Protein AF-Q2GR55-F1 (afdb_monomer)

Mean predicted aligned error: 12.85 Å

Solvent-accessible surface area (backbone atoms only — not comparable to full-atom values): 18852 Å² total; per-residue (Å²): 141,83,86,78,85,82,86,81,77,80,75,78,71,82,75,85,75,76,74,76,78,73,77,81,79,72,78,80,85,75,93,66,82,79,76,84,86,71,81,80,80,72,74,82,76,74,76,75,84,72,80,81,77,79,73,77,67,82,76,67,72,80,72,76,85,71,74,79,45,82,91,56,46,64,64,56,48,43,68,71,45,48,67,63,28,60,37,43,31,32,63,36,83,90,74,52,93,57,91,80,68,71,39,47,28,39,31,52,59,49,54,53,49,50,52,52,52,52,46,50,52,52,51,51,52,51,51,60,48,36,73,75,67,70,63,77,82,68,72,64,88,58,53,68,55,46,53,48,53,49,51,51,50,53,52,48,54,55,48,43,74,76,34,100,60,55,80,48,50,48,36,37,42,34,45,55,42,28,56,52,48,57,69,69,55,41,73,73,51,54,59,74,56,62,87,60,82,57,48,75,38,88,66,71,39,86,56,80,68,68,91,60,77,56,77,63,62,59,47,52,53,54,51,49,53,51,48,49,54,48,49,52,54,49,50,63,59,46,47,61,59,59,49,59,74,72,51,94,46,70,66,57,56,54,52,51,49,54,51,50,51,50,53,49,43,53,50,41,56,75,72,43,93,49,66,69,60,35,53,53,54,42,51,55,52,48,52,54,51,52,51,54,54,50,55,52,55,53,56,54,62,73,74,112

pLDDT: mean 76.18, std 17.62, range [34.69, 94.88]

InterPro domains:
  IPR046529 Domain of unknown function DUF6594 [PF20237] (113-290)

Nearest PDB structures (foldseek):
  1lrz-assembly1_A  TM=5.391E-01  e=8.319E-01  Staphylococcus aureus

Organism: Chaetomium globosum (strain ATCC 6205 / CBS 148.51 / DSM 1962 / NBRC 6347 / NRRL 1970) (NCBI:txid306901)

Radius of gyration: 30.42 Å; Cα contacts (8 Å, |Δi|>4): 172; chains: 1; bounding box: 70×49×107 Å

Secondary structure (DSSP, 8-state):
-PPPP-------PPP-----------------PPPP---------------------------------SS-HHHHHHHHHHHHHEEEEEE-TTT-SSTT--EEEEEHHHHHHHHHHHHHHHHHHHHHHHHHH----S--TTHHHHHHHHHHHHHHHHHHHH-SS-TTEEETTBHHHHHHHHHHHHHHHHHHTTTSPPEEES--B-S---SS--HHHHHHHHHHHHHHHHHHHHHHHHHHHHHHHH---HHHHHHHHHHHHHHHHHHHHHH-S-HHHHHHHHHHHHHHHHHHHHHHHHHHHTT-

Structure (mmCIF, N/CA/C/O backbone):
data_AF-Q2GR55-F1
#
_entry.id   AF-Q2GR55-F1
#
loop_
_atom_site.group_PDB
_atom_site.id
_atom_site.type_symbol
_atom_site.label_atom_id
_atom_site.label_alt_id
_atom_site.label_comp_id
_atom_site.label_asym_id
_atom_site.label_entity_id
_atom_site.label_seq_id
_atom_site.pdbx_PDB_ins_code
_atom_site.Cartn_x
_atom_site.Cartn_y
_atom_site.Cartn_z
_atom_site.occupancy
_atom_site.B_iso_or_equiv
_atom_site.auth_seq_id
_atom_site.auth_comp_id
_atom_site.auth_asym_id
_atom_site.auth_atom_id
_atom_site.pdbx_PDB_model_num
ATOM 1 N N . MET A 1 1 ? 43.795 12.456 -51.106 1.00 47.09 1 MET A N 1
ATOM 2 C CA . MET A 1 1 ? 42.686 12.838 -50.208 1.00 47.09 1 MET A CA 1
ATOM 3 C C . MET A 1 1 ? 42.013 11.551 -49.771 1.00 47.09 1 MET A C 1
ATOM 5 O O . MET A 1 1 ? 41.362 10.921 -50.590 1.00 47.09 1 MET A O 1
ATOM 9 N N . ALA A 1 2 ? 42.321 11.088 -48.560 1.00 41.00 2 ALA A N 1
ATOM 10 C CA . ALA A 1 2 ? 41.854 9.815 -48.021 1.00 41.00 2 ALA A CA 1
ATOM 11 C C . ALA A 1 2 ? 40.719 10.086 -47.025 1.00 41.00 2 ALA A C 1
ATOM 13 O O . ALA A 1 2 ? 40.893 10.894 -46.115 1.00 41.00 2 ALA A O 1
ATOM 14 N N . ASN A 1 3 ? 39.571 9.441 -47.234 1.00 50.16 3 ASN A N 1
ATOM 15 C CA . ASN A 1 3 ? 38.417 9.500 -46.341 1.00 50.16 3 ASN A CA 1
ATOM 16 C C . ASN A 1 3 ? 38.663 8.593 -45.130 1.00 50.16 3 ASN A C 1
ATOM 18 O O . ASN A 1 3 ? 38.871 7.391 -45.292 1.00 50.16 3 ASN A O 1
ATOM 22 N N . GLN A 1 4 ? 38.628 9.177 -43.933 1.00 47.81 4 GLN A N 1
ATOM 23 C CA . GLN A 1 4 ? 38.545 8.445 -42.669 1.00 47.81 4 GLN A CA 1
ATOM 24 C C . GLN A 1 4 ? 37.088 8.034 -42.391 1.00 47.81 4 GLN A C 1
ATOM 26 O O . GLN A 1 4 ? 36.185 8.834 -42.648 1.00 47.81 4 GLN A O 1
ATOM 31 N N . PRO A 1 5 ? 36.844 6.824 -41.860 1.00 58.75 5 PRO A N 1
ATOM 32 C CA . PRO A 1 5 ? 35.538 6.436 -41.349 1.00 58.75 5 PRO A CA 1
ATOM 33 C C . PRO A 1 5 ? 35.286 7.098 -39.987 1.00 58.75 5 PRO A C 1
ATOM 35 O O . PRO A 1 5 ? 36.184 7.198 -39.153 1.00 58.75 5 PRO A O 1
ATOM 38 N N . VAL A 1 6 ? 34.060 7.581 -39.800 1.00 56.03 6 VAL A N 1
ATOM 39 C CA . VAL A 1 6 ? 33.561 8.145 -38.544 1.00 56.03 6 VAL A CA 1
ATOM 40 C C . VAL A 1 6 ? 32.996 6.990 -37.724 1.00 56.03 6 VAL A C 1
ATOM 42 O O . VAL A 1 6 ? 31.994 6.394 -38.114 1.00 56.03 6 VAL A O 1
ATOM 45 N N . ASP A 1 7 ? 33.659 6.667 -36.617 1.00 46.53 7 ASP A N 1
ATOM 46 C CA . ASP A 1 7 ? 33.165 5.719 -35.622 1.00 46.53 7 ASP A CA 1
ATOM 47 C C . ASP A 1 7 ? 32.032 6.378 -34.821 1.00 46.53 7 ASP A C 1
ATOM 49 O O . ASP A 1 7 ? 32.247 7.255 -33.983 1.00 46.53 7 ASP A O 1
ATOM 53 N N . GLU A 1 8 ? 30.799 5.979 -35.125 1.00 49.31 8 GLU A N 1
ATOM 54 C CA . GLU A 1 8 ? 29.584 6.389 -34.425 1.00 49.31 8 GLU A CA 1
ATOM 55 C C . GLU A 1 8 ? 29.369 5.458 -33.218 1.00 49.31 8 GLU A C 1
ATOM 57 O O . GLU A 1 8 ? 28.600 4.497 -33.258 1.00 49.31 8 GLU A O 1
ATOM 62 N N . GLU A 1 9 ? 30.102 5.715 -32.129 1.00 38.09 9 GLU A N 1
ATOM 63 C CA . GLU A 1 9 ? 29.810 5.120 -30.823 1.00 38.09 9 GLU A CA 1
ATOM 64 C C . GLU A 1 9 ? 28.470 5.671 -30.313 1.00 38.09 9 GLU A C 1
ATOM 66 O O . GLU A 1 9 ? 28.363 6.793 -29.811 1.00 38.09 9 GLU A O 1
ATOM 71 N N . ALA A 1 10 ? 27.422 4.856 -30.438 1.00 41.97 10 ALA A N 1
ATOM 72 C CA . ALA A 1 10 ? 26.145 5.068 -29.778 1.00 41.97 10 ALA A CA 1
ATOM 73 C C . ALA A 1 10 ? 26.341 4.988 -28.254 1.00 41.97 10 ALA A C 1
ATOM 75 O O . ALA A 1 10 ? 26.266 3.920 -27.644 1.00 41.97 10 ALA A O 1
ATOM 76 N N . GLY A 1 11 ? 26.605 6.144 -27.644 1.00 34.69 11 GLY A N 1
ATOM 77 C CA . GLY A 1 11 ? 26.650 6.330 -26.201 1.00 34.69 11 GLY A CA 1
ATOM 78 C C . GLY A 1 11 ? 25.321 5.934 -25.565 1.00 34.69 11 GLY A C 1
ATOM 79 O O . GLY A 1 11 ? 24.354 6.695 -25.567 1.00 34.69 11 GLY A O 1
ATOM 80 N N . ILE A 1 12 ? 25.284 4.733 -24.992 1.00 43.19 12 ILE A N 1
ATOM 81 C CA . ILE A 1 12 ? 24.264 4.320 -24.033 1.00 43.19 12 ILE A CA 1
ATOM 82 C C . ILE A 1 12 ? 24.404 5.266 -22.838 1.00 43.19 12 ILE A C 1
ATOM 84 O O . ILE A 1 12 ? 25.384 5.214 -22.094 1.00 43.19 12 ILE A O 1
ATOM 88 N N . GLY A 1 13 ? 23.447 6.185 -22.712 1.00 37.88 13 GLY A N 1
ATOM 89 C CA . GLY A 1 13 ? 23.412 7.176 -21.644 1.00 37.88 13 GLY A CA 1
ATOM 90 C C . GLY A 1 13 ? 23.481 6.527 -20.256 1.00 37.88 13 GLY A C 1
ATOM 91 O O . GLY A 1 13 ? 23.070 5.376 -20.082 1.00 37.88 13 GLY A O 1
ATOM 92 N N . PRO A 1 14 ? 24.004 7.250 -19.252 1.00 40.28 14 PRO A N 1
ATOM 93 C CA . PRO A 1 14 ? 24.203 6.712 -17.918 1.00 40.28 14 PRO A CA 1
ATOM 94 C C . PRO A 1 14 ? 22.860 6.252 -17.354 1.00 40.28 14 PRO A C 1
ATOM 96 O O . PRO A 1 14 ? 21.935 7.046 -17.176 1.00 40.28 14 PRO A O 1
ATOM 99 N N . ALA A 1 15 ? 22.765 4.953 -17.069 1.00 40.53 15 ALA A N 1
ATOM 100 C CA . ALA A 1 15 ? 21.708 4.407 -16.243 1.00 40.53 15 ALA A CA 1
ATOM 101 C C . ALA A 1 15 ? 21.607 5.274 -14.983 1.00 40.53 15 ALA A C 1
ATOM 103 O O . ALA A 1 15 ? 22.603 5.470 -14.284 1.00 40.53 15 ALA A O 1
ATOM 104 N N . LEU A 1 16 ? 20.415 5.817 -14.732 1.00 38.44 16 LEU A N 1
ATOM 105 C CA . LEU A 1 16 ? 20.053 6.555 -13.527 1.00 38.44 16 LEU A CA 1
ATOM 106 C C . LEU A 1 16 ? 20.196 5.629 -12.311 1.00 38.44 16 LEU A C 1
ATOM 108 O O . LEU A 1 16 ? 19.219 5.120 -11.767 1.00 38.44 16 LEU A O 1
ATOM 112 N N . SER A 1 17 ? 21.431 5.404 -11.871 1.00 38.44 17 SER A N 1
ATOM 113 C CA . SER A 1 17 ? 21.749 4.898 -10.549 1.00 38.44 17 SER A CA 1
ATOM 114 C C . SER A 1 17 ? 21.475 6.038 -9.578 1.00 38.44 17 SER A C 1
ATOM 116 O O . SER A 1 17 ? 22.354 6.767 -9.128 1.00 38.44 17 SER A O 1
ATOM 118 N N . TYR A 1 18 ? 20.196 6.230 -9.268 1.00 39.81 18 TYR A N 1
ATOM 119 C CA . TYR A 1 18 ? 19.784 7.066 -8.156 1.00 39.81 18 TYR A CA 1
ATOM 120 C C . TYR A 1 18 ? 20.207 6.337 -6.872 1.00 39.81 18 TYR A C 1
ATOM 122 O O . TYR A 1 18 ? 19.407 5.692 -6.196 1.00 39.81 18 TYR A O 1
ATOM 130 N N . GLN A 1 19 ? 21.505 6.381 -6.548 1.00 36.28 19 GLN A N 1
ATOM 131 C CA . GLN A 1 19 ? 21.980 6.084 -5.209 1.00 36.28 19 GLN A CA 1
ATOM 132 C C . GLN A 1 19 ? 21.403 7.168 -4.309 1.00 36.28 19 GLN A C 1
ATOM 134 O O . GLN A 1 19 ? 21.970 8.244 -4.131 1.00 36.28 19 GLN A O 1
ATOM 139 N N . ILE A 1 20 ? 20.240 6.875 -3.737 1.00 40.00 20 ILE A N 1
ATOM 140 C CA . ILE A 1 20 ? 19.758 7.564 -2.553 1.00 40.00 20 ILE A CA 1
ATOM 141 C C . ILE A 1 20 ? 20.824 7.305 -1.487 1.00 40.00 20 ILE A C 1
ATOM 143 O O . ILE A 1 20 ? 20.828 6.253 -0.845 1.00 40.00 20 ILE A O 1
ATOM 147 N N . GLN A 1 21 ? 21.759 8.246 -1.329 1.00 36.38 21 GLN A N 1
ATOM 148 C CA . GLN A 1 21 ? 22.644 8.318 -0.176 1.00 36.38 21 GLN A CA 1
ATOM 149 C C . GLN A 1 21 ? 21.748 8.470 1.052 1.00 36.38 21 GLN A C 1
ATOM 151 O O . GLN A 1 21 ? 21.400 9.570 1.478 1.00 36.38 21 GLN A O 1
ATOM 156 N N . ARG A 1 22 ? 21.326 7.337 1.621 1.00 40.09 22 ARG A N 1
ATOM 157 C CA . ARG A 1 22 ? 20.796 7.296 2.975 1.00 40.09 22 ARG A CA 1
ATOM 158 C C . ARG A 1 22 ? 21.966 7.683 3.860 1.00 40.09 22 ARG A C 1
ATOM 160 O O . ARG A 1 22 ? 22.845 6.871 4.135 1.00 40.09 22 ARG A O 1
ATOM 167 N N . THR A 1 23 ? 22.003 8.949 4.261 1.00 38.44 23 THR A N 1
ATOM 168 C CA . THR A 1 23 ? 22.886 9.413 5.321 1.00 38.44 23 THR A CA 1
ATOM 169 C C . THR A 1 23 ? 22.590 8.545 6.537 1.00 38.44 23 THR A C 1
ATOM 171 O O . THR A 1 23 ? 21.535 8.669 7.164 1.00 38.44 23 THR A O 1
ATOM 174 N N . ASN A 1 24 ? 23.489 7.604 6.821 1.00 38.69 24 ASN A N 1
ATOM 175 C CA . ASN A 1 24 ? 23.483 6.797 8.030 1.00 38.69 24 ASN A CA 1
ATOM 176 C C . ASN A 1 24 ? 23.822 7.720 9.205 1.00 38.69 24 ASN A C 1
ATOM 178 O O . ASN A 1 24 ? 24.939 7.732 9.719 1.00 38.69 24 ASN A O 1
ATOM 182 N N . SER A 1 25 ? 22.845 8.521 9.623 1.00 36.94 25 SER A N 1
ATOM 183 C CA . SER A 1 25 ? 22.872 9.263 10.876 1.00 36.94 25 SER A CA 1
ATOM 184 C C . SER A 1 25 ? 22.731 8.248 12.005 1.00 36.94 25 SER A C 1
ATOM 186 O O . SER A 1 25 ? 21.640 7.967 12.494 1.00 36.94 25 SER A O 1
ATOM 188 N N . ARG A 1 26 ? 23.855 7.620 12.347 1.00 36.34 26 ARG A N 1
ATOM 189 C CA . ARG A 1 26 ? 24.011 6.671 13.448 1.00 36.34 26 ARG A CA 1
ATOM 190 C C . ARG A 1 26 ? 23.766 7.431 14.764 1.00 36.34 26 ARG A C 1
ATOM 192 O O . ARG A 1 26 ? 24.559 8.320 15.076 1.00 36.34 26 ARG A O 1
ATOM 199 N N . PRO A 1 27 ? 22.712 7.138 15.546 1.00 45.66 27 PRO A N 1
ATOM 200 C CA . PRO A 1 27 ? 22.605 7.687 16.890 1.00 45.66 27 PRO A CA 1
ATOM 201 C C . PRO A 1 27 ? 23.742 7.124 17.751 1.00 45.66 27 PRO A C 1
ATOM 203 O O . PRO A 1 27 ? 24.081 5.939 17.687 1.00 45.66 27 PRO A O 1
ATOM 206 N N . SER A 1 28 ? 24.366 8.008 18.523 1.00 50.38 28 SER A N 1
ATOM 207 C CA . SER A 1 28 ? 25.491 7.716 19.398 1.00 50.38 28 SER A CA 1
ATOM 208 C C . SER A 1 28 ? 25.136 6.675 20.468 1.00 50.38 28 SER A C 1
ATOM 210 O O . SER A 1 28 ? 24.278 6.864 21.322 1.00 50.38 28 SER A O 1
ATOM 212 N N . ASN A 1 29 ? 25.837 5.547 20.386 1.00 47.78 29 ASN A N 1
ATOM 213 C CA . ASN A 1 29 ? 26.456 4.798 21.479 1.00 47.78 29 ASN A CA 1
ATOM 214 C C . ASN A 1 29 ? 25.799 4.905 22.879 1.00 47.78 29 ASN A C 1
ATOM 216 O O . ASN A 1 29 ? 26.342 5.534 23.788 1.00 47.78 29 ASN A O 1
ATOM 220 N N . ARG A 1 30 ? 24.675 4.209 23.095 1.00 47.94 30 ARG A N 1
ATOM 221 C CA . ARG A 1 30 ? 24.302 3.720 24.434 1.00 47.94 30 ARG A CA 1
ATOM 222 C C . ARG A 1 30 ? 24.890 2.320 24.601 1.00 47.94 30 ARG A C 1
ATOM 224 O O . ARG A 1 30 ? 24.451 1.387 23.936 1.00 47.94 30 ARG A O 1
ATOM 231 N N . LYS A 1 31 ? 25.881 2.186 25.489 1.00 55.19 31 LYS A N 1
ATOM 232 C CA . LYS A 1 31 ? 26.380 0.900 25.997 1.00 55.19 31 LYS A CA 1
ATOM 233 C C . LYS A 1 31 ? 25.249 0.200 26.761 1.00 55.19 31 LYS A C 1
ATOM 235 O O . LYS A 1 31 ? 25.088 0.414 27.956 1.00 55.19 31 LYS A O 1
ATOM 240 N N . GLY A 1 32 ? 24.438 -0.575 26.052 1.00 56.56 32 GLY A N 1
ATOM 241 C CA . GLY A 1 32 ? 23.535 -1.563 26.626 1.00 56.56 32 GLY A CA 1
ATOM 242 C C . GLY A 1 32 ? 24.108 -2.945 26.353 1.00 56.56 32 GLY A C 1
ATOM 243 O O . GLY A 1 32 ? 24.416 -3.269 25.207 1.00 56.56 32 GLY A O 1
ATOM 244 N N . THR A 1 33 ? 24.301 -3.730 27.404 1.00 62.56 33 THR A N 1
ATOM 245 C CA . THR A 1 33 ? 24.604 -5.160 27.332 1.00 62.56 33 THR A CA 1
ATOM 246 C C . THR A 1 33 ? 23.569 -5.855 26.435 1.00 62.56 33 THR A C 1
ATOM 248 O O . THR A 1 33 ? 22.377 -5.564 26.567 1.00 62.56 33 THR A O 1
ATOM 251 N N . PRO A 1 34 ? 23.984 -6.733 25.503 1.00 57.91 34 PRO A N 1
ATOM 252 C CA . PRO A 1 34 ? 23.041 -7.441 24.648 1.00 57.91 34 PRO A CA 1
ATOM 253 C C . PRO A 1 34 ? 22.146 -8.348 25.509 1.00 57.91 34 PRO A C 1
ATOM 255 O O . PRO A 1 34 ? 22.668 -9.042 26.385 1.00 57.91 34 PRO A O 1
ATOM 258 N N . PRO A 1 35 ? 20.818 -8.353 25.292 1.00 63.38 35 PRO A N 1
ATOM 259 C CA . PRO A 1 35 ? 19.950 -9.325 25.936 1.00 63.38 35 PRO A CA 1
ATOM 260 C C . PRO A 1 35 ? 20.301 -10.745 25.454 1.00 63.38 35 PRO A C 1
ATOM 262 O O . PRO A 1 35 ? 20.781 -10.907 24.323 1.00 63.38 35 PRO A O 1
ATOM 265 N N . PRO A 1 36 ? 20.090 -11.769 26.300 1.00 59.62 36 PRO A N 1
ATOM 266 C CA . PRO A 1 36 ? 20.306 -13.161 25.931 1.00 59.62 36 PRO A CA 1
ATOM 267 C C . PRO A 1 36 ? 19.492 -13.516 24.682 1.00 59.62 36 PRO A C 1
ATOM 269 O O . PRO A 1 36 ? 18.332 -13.130 24.535 1.00 59.62 36 PRO A O 1
ATOM 272 N N . ARG A 1 37 ? 20.147 -14.210 23.744 1.00 50.66 37 ARG A N 1
ATOM 273 C CA . ARG A 1 37 ? 19.520 -14.761 22.542 1.00 50.66 37 ARG A CA 1
ATOM 274 C C . ARG A 1 37 ? 18.687 -15.971 22.948 1.00 50.66 37 ARG A C 1
ATOM 276 O O . ARG A 1 37 ? 19.183 -17.091 22.896 1.00 50.66 37 ARG A O 1
ATOM 283 N N . ASP A 1 38 ? 17.441 -15.726 23.316 1.00 52.88 38 ASP A N 1
ATOM 284 C CA . ASP A 1 38 ? 16.429 -16.771 23.270 1.00 52.88 38 ASP A CA 1
ATOM 285 C C . ASP A 1 38 ? 16.108 -17.045 21.798 1.00 52.88 38 ASP A C 1
ATOM 287 O O . ASP A 1 38 ? 15.881 -16.129 21.000 1.00 52.88 38 ASP A O 1
ATOM 291 N N . GLU A 1 39 ? 16.189 -18.318 21.423 1.00 41.72 39 GLU A N 1
ATOM 292 C CA . GLU A 1 39 ? 15.905 -18.827 20.089 1.00 41.72 39 GLU A CA 1
ATOM 293 C C . GLU A 1 39 ? 14.513 -18.371 19.640 1.00 41.72 39 GLU A C 1
ATOM 295 O O . GLU A 1 39 ? 13.480 -18.857 20.103 1.00 41.72 39 GLU A O 1
ATOM 300 N N . LEU A 1 40 ? 14.491 -17.403 18.720 1.00 45.97 40 LEU A N 1
ATOM 301 C CA . LEU A 1 40 ? 13.280 -16.929 18.068 1.00 45.97 40 LEU A CA 1
ATOM 302 C C . LEU A 1 40 ? 12.790 -18.032 17.122 1.00 45.97 40 LEU A C 1
ATOM 304 O O . LEU A 1 40 ? 13.101 -18.056 15.931 1.00 45.97 40 LEU A O 1
ATOM 308 N N . ASN A 1 41 ? 12.028 -18.970 17.671 1.00 41.19 41 ASN A N 1
ATOM 309 C CA . ASN A 1 41 ? 11.242 -19.920 16.908 1.00 41.19 41 ASN A CA 1
ATOM 310 C C . ASN A 1 41 ? 10.074 -19.138 16.291 1.00 41.19 41 ASN A C 1
ATOM 312 O O . ASN A 1 41 ? 9.001 -19.046 16.878 1.00 41.19 41 ASN A O 1
ATOM 316 N N . ILE A 1 42 ? 10.325 -18.457 15.168 1.00 42.84 42 ILE A N 1
ATOM 317 C CA . ILE A 1 42 ? 9.307 -17.702 14.430 1.00 42.84 42 ILE A CA 1
ATOM 318 C C . ILE A 1 42 ? 8.396 -18.739 13.761 1.00 42.84 42 ILE A C 1
ATOM 320 O O . ILE A 1 42 ? 8.828 -19.374 12.793 1.00 42.84 42 ILE A O 1
ATOM 324 N N . PRO A 1 43 ? 7.146 -18.940 14.218 1.00 40.25 43 PRO A N 1
ATOM 325 C CA . PRO A 1 43 ? 6.221 -19.770 13.472 1.00 40.25 43 PRO A CA 1
ATOM 326 C C . PRO A 1 43 ? 5.984 -19.095 12.122 1.00 40.25 43 PRO A C 1
ATOM 328 O O . PRO A 1 43 ? 5.578 -17.934 12.054 1.00 40.25 43 PRO A O 1
ATOM 331 N N . ILE A 1 44 ? 6.248 -19.823 11.036 1.00 45.78 44 ILE A N 1
ATOM 332 C CA . ILE A 1 44 ? 5.865 -19.418 9.684 1.00 45.78 44 ILE A CA 1
ATOM 333 C C . ILE A 1 44 ? 4.338 -19.298 9.690 1.00 45.78 44 ILE A C 1
ATOM 335 O O . ILE A 1 44 ? 3.620 -20.295 9.584 1.00 45.78 44 ILE A O 1
ATOM 339 N N . GLN A 1 45 ? 3.841 -18.076 9.883 1.00 39.25 45 GLN A N 1
ATOM 340 C CA . GLN A 1 45 ? 2.421 -17.755 9.856 1.00 39.25 45 GLN A CA 1
ATOM 341 C C . GLN A 1 45 ? 1.913 -18.059 8.444 1.00 39.25 45 GLN A C 1
ATOM 343 O O . GLN A 1 45 ? 2.141 -17.312 7.490 1.00 39.25 45 GLN A O 1
ATOM 348 N N . ARG A 1 46 ? 1.255 -19.211 8.287 1.00 40.59 46 ARG A N 1
ATOM 349 C CA . ARG A 1 46 ? 0.538 -19.553 7.061 1.00 40.59 46 ARG A CA 1
ATOM 350 C C . ARG A 1 46 ? -0.556 -18.505 6.876 1.00 40.59 46 ARG A C 1
ATOM 352 O O . ARG A 1 46 ? -1.448 -18.401 7.716 1.00 40.59 46 ARG A O 1
ATOM 359 N N . ARG A 1 47 ? -0.465 -17.718 5.796 1.00 39.22 47 ARG A N 1
ATOM 360 C CA . ARG A 1 47 ? -1.508 -16.764 5.395 1.00 39.22 47 ARG A CA 1
ATOM 361 C C . ARG A 1 47 ? -2.871 -17.471 5.445 1.00 39.22 47 ARG A C 1
ATOM 363 O O . ARG A 1 47 ? -3.000 -18.527 4.819 1.00 39.22 47 ARG A O 1
ATOM 370 N N . PRO A 1 48 ? -3.879 -16.919 6.138 1.00 40.62 48 PRO A N 1
ATOM 371 C CA . PRO A 1 48 ? -5.234 -17.429 6.016 1.00 40.62 48 PRO A CA 1
ATOM 372 C C . PRO A 1 48 ? -5.666 -17.312 4.552 1.00 40.62 48 PRO A C 1
ATOM 374 O O . PRO A 1 48 ? -5.403 -16.302 3.891 1.00 40.62 48 PRO A O 1
ATOM 377 N N . ALA A 1 49 ? -6.287 -18.371 4.033 1.00 41.75 49 ALA A N 1
ATOM 378 C CA . ALA A 1 49 ? -6.873 -18.389 2.702 1.00 41.75 49 ALA A CA 1
ATOM 379 C C . ALA A 1 49 ? -7.882 -17.236 2.598 1.00 41.75 49 ALA A C 1
ATOM 381 O O . ALA A 1 49 ? -8.954 -17.266 3.200 1.00 41.75 49 ALA A O 1
ATOM 382 N N . ARG A 1 50 ? -7.498 -16.176 1.884 1.00 43.56 50 ARG A N 1
ATOM 383 C CA . ARG A 1 50 ? -8.335 -14.996 1.681 1.00 43.56 50 ARG A CA 1
ATOM 384 C C . ARG A 1 50 ? -9.555 -15.433 0.874 1.00 43.56 50 ARG A C 1
ATOM 386 O O . ARG A 1 50 ? -9.404 -15.883 -0.260 1.00 43.56 50 ARG A O 1
ATOM 393 N N . ALA A 1 51 ? -10.745 -15.305 1.461 1.00 40.22 51 ALA A N 1
ATOM 394 C CA . ALA A 1 51 ? -12.005 -15.474 0.752 1.00 40.22 51 ALA A CA 1
ATOM 395 C C . ALA A 1 51 ? -11.998 -14.543 -0.468 1.00 40.22 51 ALA A C 1
ATOM 397 O O . ALA A 1 51 ? -11.895 -13.320 -0.339 1.00 40.22 51 ALA A O 1
ATOM 398 N N . ALA A 1 52 ? -12.015 -15.147 -1.653 1.00 41.47 52 ALA A N 1
ATOM 399 C CA . ALA A 1 52 ? -11.952 -14.471 -2.933 1.00 41.47 52 ALA A CA 1
ATOM 400 C C . ALA A 1 52 ? -13.233 -13.653 -3.152 1.00 41.47 52 ALA A C 1
ATOM 402 O O . ALA A 1 52 ? -14.209 -14.123 -3.731 1.00 41.47 52 ALA A O 1
ATOM 403 N N . GLY A 1 53 ? -13.227 -12.405 -2.686 1.00 37.16 53 GLY A N 1
ATOM 404 C CA . GLY A 1 53 ? -14.123 -11.375 -3.188 1.00 37.16 53 GLY A CA 1
ATOM 405 C C . GLY A 1 53 ? -13.793 -11.153 -4.658 1.00 37.16 53 GLY A C 1
ATOM 406 O O . GLY A 1 53 ? -12.790 -10.523 -4.981 1.00 37.16 53 GLY A O 1
ATOM 407 N N . SER A 1 54 ? -14.610 -11.745 -5.527 1.00 38.66 54 SER A N 1
ATOM 408 C CA . SER A 1 54 ? -14.530 -11.728 -6.986 1.00 38.66 54 SER A CA 1
ATOM 409 C C . SER A 1 54 ? -14.619 -10.303 -7.554 1.00 38.66 54 SER A C 1
ATOM 411 O O . SER A 1 54 ? -15.611 -9.918 -8.174 1.00 38.66 54 SER A O 1
ATOM 413 N N . ALA A 1 55 ? -13.549 -9.520 -7.420 1.00 41.59 55 ALA A N 1
ATOM 414 C CA . ALA A 1 55 ? -13.189 -8.568 -8.454 1.00 41.59 55 ALA A CA 1
ATOM 415 C C . ALA A 1 55 ? -12.729 -9.418 -9.639 1.00 41.59 55 ALA A C 1
ATOM 417 O O . ALA A 1 55 ? -11.600 -9.905 -9.672 1.00 41.59 55 ALA A O 1
ATOM 418 N N . ARG A 1 56 ? -13.657 -9.666 -10.566 1.00 37.44 56 ARG A N 1
ATOM 419 C CA . ARG A 1 56 ? -13.430 -10.322 -11.853 1.00 37.44 56 ARG A CA 1
ATOM 420 C C . ARG A 1 56 ? -12.501 -9.411 -12.663 1.00 37.44 56 ARG A C 1
ATOM 422 O O . ARG A 1 56 ? -12.939 -8.673 -13.535 1.00 37.44 56 ARG A O 1
ATOM 429 N N . SER A 1 57 ? -11.222 -9.390 -12.289 1.00 48.31 57 SER A N 1
ATOM 430 C CA . SER A 1 57 ? -10.137 -9.009 -13.177 1.00 48.31 57 SER A CA 1
ATOM 431 C C . SER A 1 57 ? -10.376 -9.839 -14.418 1.00 48.31 57 SER A C 1
ATOM 433 O O . SER A 1 57 ? -10.400 -11.064 -14.304 1.00 48.31 57 SER A O 1
ATOM 435 N N . SER A 1 58 ? -10.654 -9.202 -15.556 1.00 45.19 58 SER A N 1
ATOM 436 C CA . SER A 1 58 ? -10.593 -9.883 -16.842 1.00 45.19 58 SER A CA 1
ATOM 437 C C . SER A 1 58 ? -9.248 -10.587 -16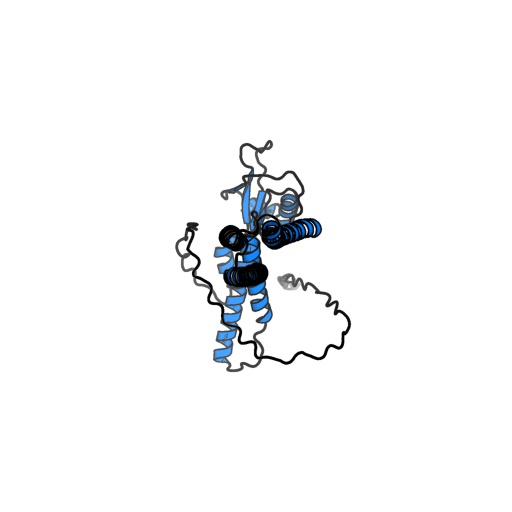.880 1.00 45.19 58 SER A C 1
ATOM 439 O O . SER A 1 58 ? -8.213 -9.941 -17.022 1.00 45.19 58 SER A O 1
ATOM 441 N N . ILE A 1 59 ? -9.267 -11.895 -16.643 1.00 45.56 59 ILE A N 1
ATOM 442 C CA . ILE A 1 59 ? -8.163 -12.779 -16.957 1.00 45.56 59 ILE A CA 1
ATOM 443 C C . ILE A 1 59 ? -8.162 -12.724 -18.476 1.00 45.56 59 ILE A C 1
ATOM 445 O O . ILE A 1 59 ? -8.992 -13.355 -19.123 1.00 45.56 59 ILE A O 1
ATOM 449 N N . GLN A 1 60 ? -7.364 -11.807 -19.019 1.00 54.56 60 GLN A N 1
ATOM 450 C CA . GLN A 1 60 ? -6.983 -11.872 -20.415 1.00 54.56 60 GLN A CA 1
ATOM 451 C C . GLN A 1 60 ? -6.401 -13.267 -20.613 1.00 54.56 60 GLN A C 1
ATOM 453 O O . GLN A 1 60 ? -5.632 -13.730 -19.762 1.00 54.56 60 GLN A O 1
ATOM 458 N N . ASP A 1 61 ? -6.837 -13.939 -21.679 1.00 54.81 61 ASP A N 1
ATOM 459 C CA . ASP A 1 61 ? -6.241 -15.195 -22.119 1.00 54.81 61 ASP A CA 1
ATOM 460 C C . ASP A 1 61 ? -4.716 -15.067 -22.046 1.00 54.81 61 ASP A C 1
ATOM 462 O O . ASP A 1 61 ? -4.204 -13.967 -22.310 1.00 54.81 61 ASP A O 1
ATOM 466 N N . PRO A 1 62 ? -4.000 -16.128 -21.617 1.00 58.25 62 PRO A N 1
ATOM 467 C CA . PRO A 1 62 ? -2.556 -16.068 -21.491 1.00 58.25 62 PRO A CA 1
ATOM 468 C C . PRO A 1 62 ? -2.010 -15.469 -22.789 1.00 58.25 62 PRO A C 1
ATOM 470 O O . PRO A 1 62 ? -2.408 -15.910 -23.873 1.00 58.25 62 PRO A O 1
ATOM 473 N N . PRO A 1 63 ? -1.230 -14.383 -22.684 1.00 59.34 63 PRO A N 1
ATOM 474 C CA . PRO A 1 63 ? -0.731 -13.683 -23.850 1.00 59.34 63 PRO A CA 1
ATOM 475 C C . PRO A 1 63 ? -0.063 -14.710 -24.757 1.00 59.34 63 PRO A C 1
ATOM 477 O O . PRO A 1 63 ? 0.617 -15.605 -24.258 1.00 59.34 63 PRO A O 1
ATOM 480 N N . ASN A 1 64 ? -0.335 -14.594 -26.061 1.00 69.56 64 ASN A N 1
ATOM 481 C CA . ASN A 1 64 ? 0.260 -15.413 -27.114 1.00 69.56 64 ASN A CA 1
ATOM 482 C C . ASN A 1 64 ? 1.729 -15.678 -26.753 1.00 69.56 64 ASN A C 1
ATOM 484 O O . ASN A 1 64 ? 2.393 -14.711 -26.376 1.00 69.56 64 ASN A O 1
ATOM 488 N N . ASP A 1 65 ? 2.179 -16.939 -26.795 1.00 66.06 65 ASP A N 1
ATOM 489 C CA . ASP A 1 65 ? 3.493 -17.403 -26.315 1.00 66.06 65 ASP A CA 1
ATOM 490 C C . ASP A 1 65 ? 4.654 -16.815 -27.146 1.00 66.06 65 ASP A C 1
ATOM 492 O O . ASP A 1 65 ? 5.448 -17.534 -27.751 1.00 66.06 65 ASP A O 1
ATOM 496 N N . ASP A 1 66 ? 4.757 -15.489 -27.210 1.00 75.81 66 ASP A N 1
ATOM 497 C CA . ASP A 1 66 ? 5.933 -14.776 -27.658 1.00 75.81 66 ASP A CA 1
ATOM 498 C C . ASP A 1 66 ? 7.063 -15.256 -26.751 1.00 75.81 66 ASP A C 1
ATOM 500 O O . ASP A 1 66 ? 7.117 -14.927 -25.560 1.00 75.81 66 ASP A O 1
ATOM 504 N N . GLU A 1 67 ? 7.909 -16.107 -27.329 1.00 84.38 67 GLU A N 1
ATOM 505 C CA . GLU A 1 67 ? 8.994 -16.807 -26.662 1.00 84.38 67 GLU A CA 1
ATOM 506 C C . GLU A 1 67 ? 9.779 -15.814 -25.799 1.00 84.38 67 GLU A C 1
ATOM 508 O O . GLU A 1 67 ? 10.323 -14.818 -26.289 1.00 84.38 67 GLU A O 1
ATOM 513 N N . LEU A 1 68 ? 9.765 -16.040 -24.481 1.00 89.69 68 LEU A N 1
ATOM 514 C CA . LEU A 1 68 ? 10.479 -15.200 -23.531 1.00 89.69 68 LEU A CA 1
ATOM 515 C C . LEU A 1 68 ? 11.976 -15.317 -23.820 1.00 89.69 68 LEU A C 1
ATOM 517 O O . LEU A 1 68 ? 12.637 -16.248 -23.361 1.00 89.69 68 LEU A O 1
ATOM 521 N N . ASP A 1 69 ? 12.511 -14.342 -24.550 1.00 91.94 69 ASP A N 1
ATOM 522 C CA . ASP A 1 69 ? 13.947 -14.188 -24.731 1.00 91.94 69 ASP A CA 1
ATOM 523 C C . ASP A 1 69 ? 14.567 -13.817 -23.377 1.00 91.94 69 ASP A C 1
ATOM 525 O O . ASP A 1 69 ? 14.514 -12.670 -22.916 1.00 91.94 69 ASP A O 1
ATOM 529 N N . VAL A 1 70 ? 15.132 -14.830 -22.716 1.00 90.56 70 VAL A N 1
ATOM 530 C CA . VAL A 1 70 ? 15.790 -14.693 -21.416 1.00 90.56 70 VAL A CA 1
ATOM 531 C C . VAL A 1 70 ? 16.954 -13.716 -21.504 1.00 90.56 70 VAL A C 1
ATOM 533 O O . VAL A 1 70 ? 17.246 -13.071 -20.499 1.00 90.56 70 VAL A O 1
ATOM 536 N N . ASP A 1 71 ? 17.605 -13.559 -22.657 1.00 91.62 71 ASP A N 1
ATOM 537 C CA . ASP A 1 71 ? 18.746 -12.662 -22.833 1.00 91.62 71 ASP A CA 1
ATOM 538 C C . ASP A 1 71 ? 18.307 -11.207 -23.021 1.00 91.62 71 ASP A C 1
ATOM 540 O O . ASP A 1 71 ? 18.988 -10.295 -22.538 1.00 91.62 71 ASP A O 1
ATOM 544 N N . ARG A 1 72 ? 17.130 -10.976 -23.617 1.00 93.62 72 ARG A N 1
ATOM 545 C CA . ARG A 1 72 ? 16.542 -9.639 -23.831 1.00 93.62 72 ARG A CA 1
ATOM 546 C C . ARG A 1 72 ? 15.108 -9.532 -23.292 1.00 93.62 72 ARG A C 1
ATOM 548 O O . ARG A 1 72 ? 14.177 -9.229 -24.046 1.00 93.62 72 ARG A O 1
ATOM 555 N N . PRO A 1 73 ? 14.913 -9.651 -21.965 1.00 93.69 73 PRO A N 1
ATOM 556 C CA . PRO A 1 73 ? 13.578 -9.688 -21.371 1.00 93.69 73 PRO A CA 1
ATOM 557 C C . PRO A 1 73 ? 12.831 -8.353 -21.481 1.00 93.69 73 PRO A C 1
ATOM 559 O O . PRO A 1 73 ? 11.617 -8.310 -21.324 1.00 93.69 73 PRO A O 1
ATOM 562 N N . GLU A 1 74 ? 13.528 -7.249 -21.760 1.00 94.62 74 GLU A N 1
ATOM 563 C CA . GLU A 1 74 ? 12.957 -5.898 -21.805 1.00 94.62 74 GLU A CA 1
ATOM 564 C C . GLU A 1 74 ? 11.832 -5.766 -22.832 1.00 94.62 74 GLU A C 1
ATOM 566 O O . GLU A 1 74 ? 10.793 -5.180 -22.529 1.00 94.62 74 GLU A O 1
ATOM 571 N N . LYS A 1 75 ? 11.996 -6.359 -24.021 1.00 93.38 75 LYS A N 1
ATOM 572 C CA . LYS A 1 75 ? 10.969 -6.325 -25.070 1.00 93.38 75 LYS A CA 1
ATOM 573 C C . LYS A 1 75 ? 9.704 -7.052 -24.619 1.00 93.38 75 LYS A C 1
ATOM 575 O O . LYS A 1 75 ? 8.599 -6.538 -24.800 1.00 93.38 75 LYS A O 1
ATOM 580 N N . TRP A 1 76 ? 9.869 -8.220 -24.003 1.00 93.50 76 TRP A N 1
ATOM 581 C CA . TRP A 1 76 ? 8.760 -9.009 -23.477 1.00 93.50 76 TRP A CA 1
ATOM 582 C C . TRP A 1 76 ? 8.054 -8.267 -22.335 1.00 93.50 76 TRP A C 1
ATOM 584 O O . TRP A 1 76 ? 6.840 -8.067 -22.390 1.00 93.50 76 TRP A O 1
ATOM 594 N N . ILE A 1 77 ? 8.812 -7.756 -21.357 1.00 93.94 77 ILE A N 1
ATOM 595 C CA . ILE A 1 77 ? 8.284 -6.992 -20.217 1.00 93.94 77 ILE A CA 1
ATOM 596 C C . ILE A 1 77 ? 7.528 -5.751 -20.715 1.00 93.94 77 ILE A C 1
ATOM 598 O O . ILE A 1 77 ? 6.416 -5.480 -20.265 1.00 93.94 77 ILE A O 1
ATOM 602 N N . TRP A 1 78 ? 8.088 -5.004 -21.666 1.00 93.50 78 TRP A N 1
ATOM 603 C CA . TRP A 1 78 ? 7.437 -3.818 -22.218 1.00 93.50 78 TRP A CA 1
ATOM 604 C C . TRP A 1 78 ? 6.137 -4.152 -22.954 1.00 93.50 78 TRP A C 1
ATOM 606 O O . TRP A 1 78 ? 5.147 -3.437 -22.814 1.00 93.50 78 TRP A O 1
ATOM 616 N N . THR A 1 79 ? 6.113 -5.254 -23.700 1.00 91.56 79 THR A N 1
ATOM 617 C CA . THR A 1 79 ? 4.920 -5.690 -24.441 1.00 91.56 79 THR A CA 1
ATOM 618 C C . THR A 1 79 ? 3.764 -6.018 -23.492 1.00 91.56 79 THR A C 1
ATOM 620 O O . THR A 1 79 ? 2.631 -5.612 -23.749 1.00 91.56 79 THR A O 1
ATOM 623 N N . HIS A 1 80 ? 4.064 -6.664 -22.363 1.00 90.00 80 HIS A N 1
ATOM 624 C CA . HIS A 1 80 ? 3.070 -7.122 -21.391 1.00 90.00 80 HIS A CA 1
ATOM 625 C C . HIS A 1 80 ? 2.636 -6.040 -20.397 1.00 90.00 80 HIS A C 1
ATOM 627 O O . HIS A 1 80 ? 1.451 -5.881 -20.117 1.00 90.00 80 HIS A O 1
ATOM 633 N N . TYR A 1 81 ? 3.584 -5.273 -19.863 1.00 92.25 81 TYR A N 1
ATOM 634 C CA . TYR A 1 81 ? 3.315 -4.308 -18.792 1.00 92.25 81 TYR A CA 1
ATOM 635 C C . TYR A 1 81 ? 3.269 -2.862 -19.289 1.00 92.25 81 TYR A C 1
ATOM 637 O O . TYR A 1 81 ? 2.580 -2.023 -18.704 1.00 92.25 81 TYR A O 1
ATOM 645 N N . GLY A 1 82 ? 3.947 -2.549 -20.397 1.00 91.50 82 GLY A N 1
ATOM 646 C CA . GLY A 1 82 ? 4.055 -1.184 -20.918 1.00 91.50 82 GLY A CA 1
ATOM 647 C C . GLY A 1 82 ? 2.707 -0.581 -21.319 1.00 91.50 82 GLY A C 1
ATOM 648 O O . GLY A 1 82 ? 2.516 0.631 -21.226 1.00 91.50 82 GLY A O 1
ATOM 649 N N . GLN A 1 83 ? 1.729 -1.413 -21.689 1.00 89.75 83 GLN A N 1
ATOM 650 C CA . GLN A 1 83 ? 0.370 -0.953 -21.997 1.00 89.75 83 GLN A CA 1
ATOM 651 C C . GLN A 1 83 ? -0.375 -0.411 -20.769 1.00 89.75 83 GLN A C 1
ATOM 653 O O . GLN A 1 83 ? -1.213 0.477 -20.913 1.00 89.75 83 GLN A O 1
ATOM 658 N N . HIS A 1 84 ? -0.051 -0.909 -19.574 1.00 91.00 84 HIS A N 1
ATOM 659 C CA . HIS A 1 84 ? -0.663 -0.500 -18.308 1.00 91.00 84 HIS A CA 1
ATOM 660 C C . HIS A 1 84 ? 0.109 0.617 -17.601 1.00 91.00 84 HIS A C 1
ATOM 662 O O . HIS A 1 84 ? -0.407 1.220 -16.658 1.00 91.00 84 HIS A O 1
ATOM 668 N N . LEU A 1 85 ? 1.327 0.909 -18.066 1.00 92.94 85 LEU A N 1
ATOM 669 C CA . LEU A 1 85 ? 2.196 1.929 -17.496 1.00 92.94 85 LEU A CA 1
ATOM 670 C C . LEU A 1 85 ? 1.590 3.326 -17.625 1.00 92.94 85 LEU A C 1
ATOM 672 O O . LEU A 1 85 ? 1.566 4.078 -16.654 1.00 92.94 85 LEU A O 1
ATOM 676 N N . VAL A 1 86 ? 1.102 3.656 -18.825 1.00 93.44 86 VAL A N 1
ATOM 677 C CA . VAL A 1 86 ? 0.531 4.962 -19.160 1.00 93.44 86 VAL A CA 1
ATOM 678 C C . VAL A 1 86 ? -0.848 4.753 -19.761 1.00 93.44 86 VAL A C 1
ATOM 680 O O . VAL A 1 86 ? -0.996 4.256 -20.878 1.00 93.44 86 VAL A O 1
ATOM 683 N N . THR A 1 87 ? -1.869 5.160 -19.018 1.00 92.25 87 THR A N 1
ATOM 684 C CA . THR A 1 87 ? -3.259 5.130 -19.467 1.00 92.25 87 THR A CA 1
ATOM 685 C C . THR A 1 87 ? -3.717 6.546 -19.768 1.00 92.25 87 THR A C 1
ATOM 687 O O . THR A 1 87 ? -3.437 7.484 -19.028 1.00 92.25 87 THR A O 1
ATOM 690 N N . LYS A 1 88 ? -4.435 6.725 -20.872 1.00 91.56 88 LYS A N 1
ATOM 691 C CA . LYS A 1 88 ? -5.038 8.014 -21.194 1.00 91.56 88 LYS A CA 1
ATOM 692 C C . LYS A 1 88 ? -6.263 8.231 -20.315 1.00 91.56 88 LYS A C 1
ATOM 694 O O . LYS A 1 88 ? -7.084 7.325 -20.185 1.00 91.56 88 LYS A O 1
ATOM 699 N N . VAL A 1 89 ? -6.413 9.423 -19.754 1.00 90.94 89 VAL A N 1
ATOM 700 C CA . VAL A 1 89 ? -7.567 9.777 -18.927 1.00 90.94 89 VAL A CA 1
ATOM 701 C C . VAL A 1 89 ? -8.277 11.006 -19.466 1.00 90.94 89 VAL A C 1
ATOM 703 O O . VAL A 1 89 ? -7.647 11.956 -19.937 1.00 90.94 89 VAL A O 1
ATOM 706 N N . LYS A 1 90 ? -9.608 10.979 -19.399 1.00 88.56 90 LYS A N 1
ATOM 707 C CA . LYS A 1 90 ? -10.463 12.108 -19.768 1.00 88.56 90 LYS A CA 1
ATOM 708 C C . LYS A 1 90 ? -11.254 12.605 -18.559 1.00 88.56 90 LYS A C 1
ATOM 710 O O . LYS A 1 90 ? -11.580 11.814 -17.664 1.00 88.56 90 LYS A O 1
ATOM 715 N N . PRO A 1 91 ? -11.536 13.917 -18.497 1.00 83.19 91 PRO A N 1
ATOM 716 C CA . PRO A 1 91 ? -12.453 14.455 -17.512 1.00 83.19 91 PRO A CA 1
ATOM 717 C C . PRO A 1 91 ? -13.844 13.884 -17.728 1.00 83.19 91 PRO A C 1
ATOM 719 O O . PRO A 1 91 ? -14.284 13.697 -18.863 1.00 83.19 91 PRO A O 1
ATOM 722 N N . TRP A 1 92 ? -14.545 13.645 -16.621 1.00 77.38 92 TRP A N 1
ATOM 723 C CA . TRP A 1 92 ? -15.947 13.265 -16.671 1.00 77.38 92 TRP A CA 1
ATOM 724 C C . TRP A 1 92 ? -16.738 14.309 -17.483 1.00 77.38 92 TRP A C 1
ATOM 726 O O . TRP A 1 92 ? -16.618 15.507 -17.193 1.00 77.38 92 TRP A O 1
ATOM 736 N N . PRO A 1 93 ? -17.555 13.896 -18.472 1.00 76.12 93 PRO A N 1
ATOM 737 C CA . PRO A 1 93 ? -18.104 14.790 -19.498 1.00 76.12 93 PRO A CA 1
ATOM 738 C C . PRO A 1 93 ? -18.942 15.948 -18.943 1.00 76.12 93 PRO A C 1
ATOM 740 O O . PRO A 1 93 ? -19.053 16.987 -19.582 1.00 76.12 93 PRO A O 1
ATOM 743 N N . PHE A 1 94 ? -19.497 15.798 -17.739 1.00 74.25 94 PHE A N 1
ATOM 744 C CA . PHE A 1 94 ? -20.346 16.806 -17.102 1.00 74.25 94 PHE A CA 1
ATOM 745 C C . PHE A 1 94 ? -19.577 17.928 -16.373 1.00 74.25 94 PHE A C 1
ATOM 747 O O . PHE A 1 94 ? -20.164 18.962 -16.076 1.00 74.25 94 PHE A O 1
ATOM 754 N N . MET A 1 95 ? -18.286 17.752 -16.055 1.00 63.88 95 MET A N 1
ATOM 755 C CA . MET A 1 95 ? -17.528 18.721 -15.237 1.00 63.88 95 MET A CA 1
ATOM 756 C C . MET A 1 95 ? -16.513 19.565 -16.018 1.00 63.88 95 MET A C 1
ATOM 758 O O . MET A 1 95 ? -15.971 20.517 -15.457 1.00 63.88 95 MET A O 1
ATOM 762 N N . SER A 1 96 ? -16.225 19.244 -17.282 1.00 60.41 96 SER A N 1
ATOM 763 C CA . SER A 1 96 ? -15.230 20.004 -18.045 1.00 60.41 96 SER A CA 1
ATOM 764 C C . SER A 1 96 ? -15.871 21.173 -18.785 1.00 60.41 96 SER A C 1
ATOM 766 O O . SER A 1 96 ? -16.592 20.976 -19.759 1.00 60.41 96 SER A O 1
ATOM 768 N N . SER A 1 97 ? -15.556 22.403 -18.373 1.00 55.47 97 SER A N 1
ATOM 769 C CA . SER A 1 97 ? -15.900 23.619 -19.124 1.00 55.47 97 SER A CA 1
ATOM 770 C C . SER A 1 97 ? -15.041 23.811 -20.381 1.00 55.47 97 SER A C 1
ATOM 772 O O . SER A 1 97 ? -15.338 24.674 -21.205 1.00 55.47 97 SER A O 1
ATOM 774 N N . LYS A 1 98 ? -13.990 22.997 -20.556 1.00 70.44 98 LYS A N 1
ATOM 775 C CA . LYS A 1 98 ? -13.122 22.993 -21.736 1.00 70.44 98 LYS A CA 1
ATOM 776 C C . LYS A 1 98 ? -13.133 21.609 -22.376 1.00 70.44 98 LYS A C 1
ATOM 778 O O . LYS A 1 98 ? -12.566 20.649 -21.848 1.00 70.44 98 LYS A O 1
ATOM 783 N N . GLN A 1 99 ? -13.815 21.486 -23.510 1.00 63.47 99 GLN A N 1
ATOM 784 C CA . GLN A 1 99 ? -13.721 20.298 -24.354 1.00 63.47 99 GLN A CA 1
ATOM 785 C C . GLN A 1 99 ? -12.269 20.140 -24.825 1.00 63.47 99 GLN A C 1
ATOM 787 O O . GLN A 1 99 ? -11.726 21.039 -25.459 1.00 63.47 99 GLN A O 1
ATOM 792 N N . GLY A 1 100 ? -11.647 18.999 -24.513 1.00 71.12 100 GLY A N 1
ATOM 793 C CA . GLY A 1 100 ? -10.366 18.600 -25.107 1.00 71.12 100 GLY A CA 1
ATOM 794 C C . GLY A 1 100 ? -9.155 18.527 -24.176 1.00 71.12 100 GLY A C 1
ATOM 795 O O . GLY A 1 100 ? -8.080 18.191 -24.662 1.00 71.12 100 GLY A O 1
ATOM 796 N N . GLU A 1 101 ? -9.285 18.777 -22.867 1.00 80.50 101 GLU A N 1
ATOM 797 C CA . GLU A 1 101 ? -8.176 18.507 -21.938 1.00 80.50 101 GLU A CA 1
ATOM 798 C C . GLU A 1 101 ? -8.012 16.992 -21.741 1.00 80.50 101 GLU A C 1
ATOM 800 O O . GLU A 1 101 ? -8.681 16.359 -20.926 1.00 80.50 101 GLU A O 1
ATOM 805 N N . GLU A 1 102 ? -7.133 16.391 -22.537 1.00 85.06 102 GLU A N 1
ATOM 806 C CA . GLU A 1 102 ? -6.682 15.016 -22.353 1.00 85.06 102 GLU A CA 1
ATOM 807 C C . GLU A 1 102 ? -5.499 15.009 -21.386 1.00 85.06 102 GLU A C 1
ATOM 809 O O . GLU A 1 102 ? -4.579 15.814 -21.513 1.00 85.06 102 GLU A O 1
ATOM 814 N N . SER A 1 103 ? -5.509 14.092 -20.423 1.00 89.75 103 SER A N 1
ATOM 815 C CA . SER A 1 103 ? -4.372 13.904 -19.529 1.00 89.75 103 SER A CA 1
ATOM 816 C C . SER A 1 103 ? -3.986 12.433 -19.445 1.00 89.75 103 SER A C 1
ATOM 818 O O . SER A 1 103 ? -4.554 11.575 -20.129 1.00 89.75 103 SER A O 1
ATOM 820 N N . PHE A 1 104 ? -2.987 12.137 -18.626 1.00 92.88 104 PHE A N 1
ATOM 821 C CA . PHE A 1 104 ? -2.405 10.809 -18.506 1.00 92.88 104 PHE A CA 1
ATOM 822 C C . PHE A 1 104 ? -2.503 10.302 -17.066 1.00 92.88 104 PHE A C 1
ATOM 824 O O . PHE A 1 104 ? -2.602 11.071 -16.114 1.00 92.88 104 PHE A O 1
ATOM 831 N N . GLU A 1 105 ? -2.527 8.990 -16.910 1.00 93.50 105 GLU A N 1
ATOM 832 C CA . GLU A 1 105 ? -2.372 8.285 -15.646 1.00 93.50 105 GLU A CA 1
ATOM 833 C C . GLU A 1 105 ? -1.149 7.388 -15.787 1.00 93.50 105 GLU A C 1
ATOM 835 O O . GLU A 1 105 ? -1.095 6.557 -16.692 1.00 93.50 105 GLU A O 1
ATOM 840 N N . VAL A 1 106 ? -0.171 7.575 -14.907 1.00 94.88 106 VAL A N 1
ATOM 841 C CA . VAL A 1 106 ? 1.024 6.742 -14.820 1.00 94.88 106 VAL A CA 1
ATOM 842 C C . VAL A 1 106 ? 0.900 5.848 -13.596 1.00 94.88 106 VAL A C 1
ATOM 844 O O . VAL A 1 106 ? 0.724 6.332 -12.475 1.00 94.88 106 VAL A O 1
ATOM 847 N N . ASN A 1 107 ? 0.988 4.538 -13.810 1.00 94.38 107 ASN A N 1
ATOM 848 C CA . ASN A 1 107 ? 0.896 3.547 -12.748 1.00 94.38 107 ASN A CA 1
ATOM 849 C C . ASN A 1 107 ? 2.298 3.095 -12.309 1.00 94.38 107 ASN A C 1
ATOM 851 O O . ASN A 1 107 ? 2.912 2.222 -12.923 1.00 94.38 107 ASN A O 1
ATOM 855 N N . LEU A 1 108 ? 2.797 3.672 -11.214 1.00 93.94 108 LEU A N 1
ATOM 856 C CA . LEU A 1 108 ? 4.102 3.333 -10.636 1.00 93.94 108 LEU A CA 1
ATOM 857 C C . LEU A 1 108 ? 4.127 1.907 -10.066 1.00 93.94 108 LEU A C 1
ATOM 859 O O . LEU A 1 108 ? 5.196 1.312 -9.960 1.00 93.94 108 LEU A O 1
ATOM 863 N N . ALA A 1 109 ? 2.967 1.322 -9.746 1.00 92.56 109 ALA A N 1
ATOM 864 C CA . ALA A 1 109 ? 2.908 -0.076 -9.333 1.00 92.56 109 ALA A CA 1
ATOM 865 C C . ALA A 1 109 ? 3.271 -1.033 -10.473 1.00 92.56 109 ALA A C 1
ATOM 867 O O . ALA A 1 109 ? 3.890 -2.065 -10.218 1.00 92.56 109 ALA A O 1
ATOM 868 N N . GLU A 1 110 ? 2.959 -0.685 -11.725 1.00 93.44 110 GLU A N 1
ATOM 869 C CA . GLU A 1 110 ? 3.403 -1.485 -12.871 1.00 93.44 110 GLU A CA 1
ATOM 870 C C . GLU A 1 110 ? 4.910 -1.353 -13.095 1.00 93.44 110 GLU A C 1
ATOM 872 O O . GLU A 1 110 ? 5.555 -2.358 -13.372 1.00 93.44 110 GLU A O 1
ATOM 877 N N . VAL A 1 111 ? 5.502 -0.171 -12.864 1.00 94.25 111 VAL A N 1
ATOM 878 C CA . VAL A 1 111 ? 6.970 -0.004 -12.883 1.00 94.25 111 VAL A CA 1
ATOM 879 C C . VAL A 1 111 ? 7.627 -0.963 -11.886 1.00 94.25 111 VAL A C 1
ATOM 881 O O . VAL A 1 111 ? 8.557 -1.686 -12.242 1.00 94.25 111 VAL A O 1
ATOM 884 N N . GLN A 1 112 ? 7.119 -1.022 -10.649 1.00 94.25 112 GLN A N 1
ATOM 885 C CA . GLN A 1 112 ? 7.658 -1.926 -9.631 1.00 94.25 112 GLN A CA 1
ATOM 886 C C . GLN A 1 112 ? 7.483 -3.399 -10.025 1.00 94.25 112 GLN A C 1
ATOM 888 O O . GLN A 1 112 ? 8.382 -4.210 -9.806 1.00 94.25 112 GLN A O 1
ATOM 893 N N . ARG A 1 113 ? 6.350 -3.768 -10.636 1.00 92.44 113 ARG A N 1
ATOM 894 C CA . ARG A 1 113 ? 6.138 -5.133 -11.144 1.00 92.44 113 ARG A CA 1
ATOM 895 C C . ARG A 1 113 ? 7.111 -5.478 -12.266 1.00 92.44 113 ARG A C 1
ATOM 897 O O . ARG A 1 113 ? 7.700 -6.555 -12.222 1.00 92.44 113 ARG A O 1
ATOM 904 N N . MET A 1 114 ? 7.332 -4.568 -13.216 1.00 94.25 114 MET A N 1
ATOM 905 C CA . MET A 1 114 ? 8.333 -4.732 -14.276 1.00 94.25 114 MET A CA 1
ATOM 906 C C . MET A 1 114 ? 9.728 -4.949 -13.681 1.00 94.25 114 MET A C 1
ATOM 908 O O . MET A 1 114 ? 10.428 -5.884 -14.071 1.00 94.25 114 MET A O 1
ATOM 912 N N . TYR A 1 115 ? 10.101 -4.142 -12.685 1.00 93.75 115 TYR A N 1
ATOM 913 C CA . TYR A 1 115 ? 11.370 -4.272 -11.972 1.00 93.75 115 TYR A CA 1
ATOM 914 C C . TYR A 1 115 ? 11.509 -5.631 -11.266 1.00 93.75 115 TYR A C 1
ATOM 916 O O . TYR A 1 115 ? 12.530 -6.304 -11.401 1.00 93.75 115 TYR A O 1
ATOM 924 N N . LEU A 1 116 ? 10.464 -6.095 -10.573 1.00 93.44 116 LEU A N 1
ATOM 925 C CA . LEU A 1 116 ? 10.454 -7.412 -9.931 1.00 93.44 116 LEU A CA 1
ATOM 926 C C . LEU A 1 116 ? 10.581 -8.565 -10.930 1.00 93.44 116 LEU A C 1
ATOM 928 O O . LEU A 1 116 ? 11.279 -9.540 -10.649 1.00 93.44 116 LEU A O 1
ATOM 932 N N . VAL A 1 117 ? 9.927 -8.478 -12.088 1.00 94.19 117 VAL A N 1
ATOM 933 C CA . VAL A 1 117 ? 10.067 -9.482 -13.153 1.00 94.19 117 VAL A CA 1
ATOM 934 C C . VAL A 1 117 ? 11.505 -9.506 -13.668 1.00 94.19 117 VAL A C 1
ATOM 936 O O . VAL A 1 117 ? 12.101 -10.578 -13.767 1.00 94.19 117 VAL A O 1
ATOM 939 N N . GLN A 1 118 ? 12.102 -8.338 -13.908 1.00 93.69 118 GLN A 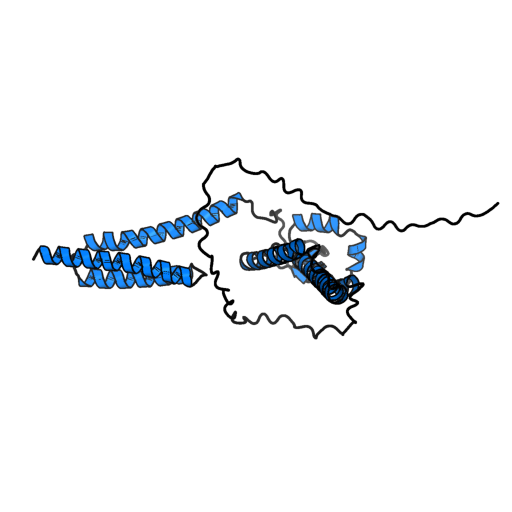N 1
ATOM 940 C CA . GLN A 1 118 ? 13.498 -8.237 -14.329 1.00 93.69 118 GLN A CA 1
ATOM 941 C C . GLN A 1 118 ? 14.454 -8.847 -13.292 1.00 93.69 118 GLN A C 1
ATOM 943 O O . GLN A 1 118 ? 15.368 -9.593 -13.654 1.00 93.69 118 GLN A O 1
ATOM 948 N N . LEU A 1 119 ? 14.224 -8.585 -12.002 1.00 92.12 119 LEU A N 1
ATOM 949 C CA . LEU A 1 119 ? 14.988 -9.187 -10.909 1.00 92.12 119 LEU A CA 1
ATOM 950 C C . LEU A 1 119 ? 14.850 -10.712 -10.887 1.00 92.12 119 LEU A C 1
ATOM 952 O O . LEU A 1 119 ? 15.856 -11.407 -10.775 1.00 92.12 119 LEU A O 1
ATOM 956 N N . ARG A 1 120 ? 13.632 -11.247 -11.040 1.00 92.62 120 ARG A N 1
ATOM 957 C CA . ARG A 1 120 ? 13.390 -12.700 -11.080 1.00 92.62 120 ARG A CA 1
ATOM 958 C C . ARG A 1 120 ? 14.141 -13.372 -12.225 1.00 92.62 120 ARG A C 1
ATOM 960 O O . ARG A 1 120 ? 14.783 -14.392 -11.999 1.00 92.62 120 ARG A O 1
ATOM 967 N N . ILE A 1 121 ? 14.110 -12.784 -13.421 1.00 93.19 121 ILE A N 1
ATOM 968 C CA . ILE A 1 121 ? 14.827 -13.308 -14.592 1.00 93.19 121 ILE A CA 1
ATOM 969 C C . ILE A 1 121 ? 16.341 -13.273 -14.353 1.00 93.19 121 ILE A C 1
ATOM 971 O O . ILE A 1 121 ? 17.035 -14.255 -14.611 1.00 93.19 121 ILE A O 1
ATOM 975 N N . ARG A 1 122 ? 16.861 -12.172 -13.796 1.00 91.81 122 ARG A N 1
ATOM 976 C CA . ARG A 1 122 ? 18.285 -12.047 -13.458 1.00 91.81 122 ARG A CA 1
ATOM 977 C C . ARG A 1 122 ? 18.721 -13.099 -12.433 1.00 91.81 122 ARG A C 1
ATOM 979 O O . ARG A 1 122 ? 19.757 -13.731 -12.619 1.00 91.81 122 ARG A O 1
ATOM 986 N N . LEU A 1 123 ? 17.923 -13.321 -11.388 1.00 91.12 123 LEU A N 1
ATOM 987 C CA . LEU A 1 123 ? 18.180 -14.356 -10.383 1.00 91.12 123 LEU A CA 1
ATOM 988 C C . LEU A 1 123 ? 18.147 -15.759 -10.994 1.00 91.12 123 LEU A C 1
ATOM 990 O O . LEU A 1 123 ? 19.066 -16.536 -10.756 1.00 91.12 123 LEU A O 1
ATOM 994 N N . ALA A 1 124 ? 17.140 -16.066 -11.814 1.00 91.75 124 ALA A N 1
ATOM 995 C CA . ALA A 1 124 ? 17.040 -17.350 -12.505 1.00 91.75 124 ALA A CA 1
ATOM 996 C C . ALA A 1 124 ? 18.274 -17.614 -13.383 1.00 91.75 124 ALA A C 1
ATOM 998 O O . ALA A 1 124 ? 18.837 -18.707 -13.347 1.00 91.75 124 ALA A O 1
ATOM 999 N N . ARG A 1 125 ? 18.759 -16.590 -14.099 1.00 91.19 125 ARG A N 1
ATOM 1000 C CA . ARG A 1 125 ? 19.987 -16.680 -14.900 1.00 91.19 125 ARG A CA 1
ATOM 1001 C C . ARG A 1 125 ? 21.213 -16.983 -14.039 1.00 91.19 125 ARG A C 1
ATOM 1003 O O . ARG A 1 125 ? 22.004 -17.848 -14.402 1.00 91.19 125 ARG A O 1
ATOM 1010 N N . HIS A 1 126 ? 21.370 -16.304 -12.902 1.00 89.38 126 HIS A N 1
ATOM 1011 C CA . HIS A 1 126 ? 22.481 -16.567 -11.984 1.00 89.38 126 HIS A CA 1
ATOM 1012 C C . HIS A 1 126 ? 22.426 -17.974 -11.387 1.00 89.38 126 HIS A C 1
ATOM 1014 O O . HIS A 1 126 ? 23.464 -18.622 -11.297 1.00 89.38 126 HIS A O 1
ATOM 1020 N N . ILE A 1 127 ? 21.237 -18.469 -11.034 1.00 90.06 127 ILE A N 1
ATOM 1021 C CA . ILE A 1 127 ? 21.052 -19.839 -10.537 1.00 90.06 127 ILE A CA 1
ATOM 1022 C C . ILE A 1 127 ? 21.442 -20.857 -11.618 1.00 90.06 127 ILE A C 1
ATOM 1024 O O . ILE A 1 127 ? 22.207 -21.775 -11.337 1.00 90.06 127 ILE A O 1
ATOM 1028 N N . GLY A 1 128 ? 20.999 -20.661 -12.864 1.00 91.31 128 GLY A N 1
ATOM 1029 C CA . GLY A 1 128 ? 21.364 -21.547 -13.975 1.00 91.31 128 GLY A CA 1
ATOM 1030 C C . GLY A 1 128 ? 22.853 -21.493 -14.347 1.00 91.31 128 GLY A C 1
ATOM 1031 O O . GLY A 1 128 ? 23.424 -22.489 -14.783 1.00 91.31 128 GLY A O 1
ATOM 1032 N N . GLN A 1 129 ? 23.517 -20.347 -14.167 1.00 89.81 129 GLN A N 1
ATOM 1033 C CA . GLN A 1 129 ? 24.975 -20.244 -14.313 1.00 89.81 129 GLN A CA 1
ATOM 1034 C C . GLN A 1 129 ? 25.707 -20.954 -13.173 1.00 89.81 129 GLN A C 1
ATOM 1036 O O . GLN A 1 129 ? 26.687 -21.651 -13.426 1.00 89.81 129 GLN A O 1
ATOM 1041 N N . TRP A 1 130 ? 25.220 -20.800 -11.942 1.00 87.50 130 TRP A N 1
ATOM 1042 C CA . TRP A 1 130 ? 25.783 -21.445 -10.760 1.00 87.50 130 TRP A CA 1
ATOM 104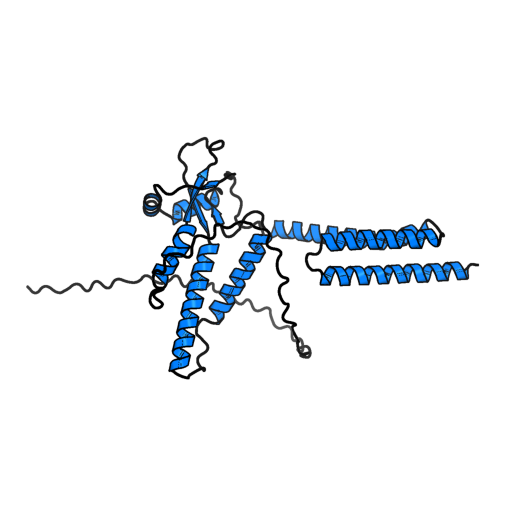3 C C . TRP A 1 130 ? 25.747 -22.971 -10.865 1.00 87.50 130 TRP A C 1
ATOM 1045 O O . TRP A 1 130 ? 26.748 -23.619 -10.570 1.00 87.50 130 TRP A O 1
ATOM 1055 N N . GLU A 1 131 ? 24.645 -23.542 -11.352 1.00 91.25 131 GLU A N 1
ATOM 1056 C CA . GLU A 1 131 ? 24.536 -24.986 -11.588 1.00 91.25 131 GLU A CA 1
ATOM 1057 C C . GLU A 1 131 ? 25.648 -25.506 -12.516 1.00 91.25 131 GLU A C 1
ATOM 1059 O O . GLU A 1 131 ? 26.183 -26.592 -12.304 1.00 91.25 131 GLU A O 1
ATOM 1064 N N . LYS A 1 132 ? 26.053 -24.705 -13.511 1.00 92.31 132 LYS A N 1
ATOM 1065 C CA . LYS A 1 132 ? 27.114 -25.070 -14.461 1.00 92.31 132 LYS A CA 1
ATOM 1066 C C . LYS A 1 132 ? 28.521 -24.905 -13.891 1.00 92.31 132 LYS A C 1
ATOM 1068 O O . LYS A 1 132 ? 29.413 -25.653 -14.281 1.00 92.31 132 LYS A O 1
ATOM 1073 N N . 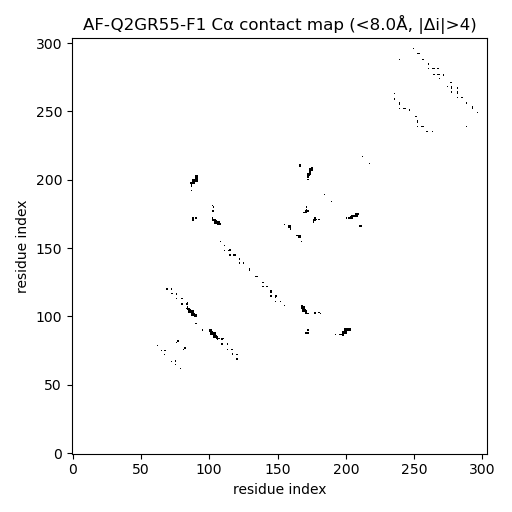THR A 1 133 ? 28.750 -23.909 -13.035 1.00 90.56 133 THR A N 1
ATOM 1074 C CA . THR A 1 133 ? 30.096 -23.571 -12.541 1.00 90.56 133 THR A CA 1
ATOM 1075 C C . THR A 1 133 ? 30.434 -24.198 -11.191 1.00 90.56 133 THR A C 1
ATOM 1077 O O . THR A 1 133 ? 31.611 -24.315 -10.868 1.00 90.56 133 THR A O 1
ATOM 1080 N N . GLY A 1 134 ? 29.442 -24.591 -10.385 1.00 85.62 134 GLY A N 1
ATOM 1081 C CA . GLY A 1 134 ? 29.641 -25.200 -9.064 1.00 85.62 134 GLY A CA 1
ATOM 1082 C C . GLY A 1 134 ? 30.168 -24.250 -7.976 1.00 85.62 134 GLY A C 1
ATOM 1083 O O . GLY A 1 134 ? 30.253 -24.632 -6.809 1.00 85.62 134 GLY A O 1
ATOM 1084 N N . GLU A 1 135 ? 30.485 -22.995 -8.302 1.00 82.38 135 GLU A N 1
ATOM 1085 C CA . GLU A 1 135 ? 31.010 -22.019 -7.343 1.00 82.38 135 GLU A CA 1
ATOM 1086 C C . GLU A 1 135 ? 29.882 -21.222 -6.670 1.00 82.38 135 GLU A C 1
ATOM 1088 O O . GLU A 1 135 ? 29.412 -20.205 -7.175 1.00 82.38 135 GLU A O 1
ATOM 1093 N N . LEU A 1 136 ? 29.458 -21.667 -5.483 1.00 71.38 136 LEU A N 1
ATOM 1094 C CA . LEU A 1 136 ? 28.409 -21.013 -4.680 1.00 71.38 136 LEU A CA 1
ATOM 1095 C C . LEU A 1 136 ? 28.869 -19.696 -4.011 1.00 71.38 136 LEU A C 1
ATOM 1097 O O . LEU A 1 136 ? 28.055 -18.920 -3.518 1.00 71.38 136 LEU A O 1
ATOM 1101 N N . HIS A 1 137 ? 30.179 -19.443 -3.932 1.00 56.34 137 HIS A N 1
ATOM 1102 C CA . HIS A 1 137 ? 30.738 -18.538 -2.919 1.00 56.34 137 HIS A CA 1
ATOM 1103 C C . HIS A 1 137 ? 30.732 -17.040 -3.248 1.00 56.34 137 HIS A C 1
ATOM 1105 O O . HIS A 1 137 ? 31.023 -16.228 -2.368 1.00 56.34 137 HIS A O 1
ATOM 1111 N N . ARG A 1 138 ? 30.349 -16.626 -4.458 1.00 64.75 138 ARG A N 1
ATOM 1112 C CA . ARG A 1 138 ? 30.070 -15.207 -4.715 1.00 64.75 138 ARG A CA 1
ATOM 1113 C C . ARG A 1 138 ? 28.585 -14.962 -4.511 1.00 64.75 138 ARG A C 1
ATOM 1115 O O . ARG A 1 138 ? 27.785 -15.254 -5.392 1.00 64.75 138 ARG A O 1
ATOM 1122 N N . LEU A 1 139 ? 28.260 -14.450 -3.317 1.00 66.56 139 LEU A N 1
ATOM 1123 C CA . LEU A 1 139 ? 26.962 -13.895 -2.921 1.00 66.56 139 LEU A CA 1
ATOM 1124 C C . LEU A 1 139 ? 26.235 -13.357 -4.158 1.00 66.56 139 LEU A C 1
ATOM 1126 O O . LEU A 1 139 ? 26.777 -12.453 -4.790 1.00 66.56 139 LEU A O 1
ATOM 1130 N N . ILE A 1 140 ? 25.077 -13.934 -4.512 1.00 71.75 140 ILE A N 1
ATOM 1131 C CA . ILE A 1 140 ? 24.332 -13.586 -5.733 1.00 71.75 140 ILE A CA 1
ATOM 1132 C C . ILE A 1 140 ? 24.251 -12.055 -5.814 1.00 71.75 140 ILE A C 1
ATOM 1134 O O . ILE A 1 140 ? 23.555 -11.454 -4.983 1.00 71.75 140 ILE A O 1
ATOM 1138 N N . PRO A 1 141 ? 24.988 -11.406 -6.735 1.00 72.62 141 PRO A N 1
ATOM 1139 C CA . PRO A 1 141 ? 24.985 -9.959 -6.804 1.00 72.62 141 PRO A CA 1
ATOM 1140 C C . PRO A 1 141 ? 23.552 -9.507 -7.100 1.00 72.62 141 PRO A C 1
ATOM 1142 O O . PRO A 1 141 ? 22.932 -9.963 -8.060 1.00 72.62 141 PRO A O 1
ATOM 1145 N N . GLY A 1 142 ? 22.999 -8.668 -6.221 1.00 78.19 142 GLY A N 1
ATOM 1146 C CA . GLY A 1 142 ? 21.607 -8.215 -6.297 1.00 78.19 142 GLY A CA 1
ATOM 1147 C C . GLY A 1 142 ? 20.588 -9.024 -5.480 1.00 78.19 142 GLY A C 1
ATOM 1148 O O . GLY A 1 142 ? 19.395 -8.748 -5.581 1.00 78.19 142 GLY A O 1
ATOM 1149 N N . SER A 1 143 ? 20.999 -9.979 -4.635 1.00 83.00 143 SER A N 1
ATOM 1150 C CA . SER A 1 143 ? 20.068 -10.630 -3.691 1.00 83.00 143 SER A CA 1
ATOM 1151 C C . SER A 1 143 ? 19.452 -9.636 -2.699 1.00 83.00 143 SER A C 1
ATOM 1153 O O . SER A 1 143 ? 18.259 -9.712 -2.411 1.00 83.00 143 SER A O 1
ATOM 1155 N N . THR A 1 144 ? 20.229 -8.652 -2.239 1.00 88.69 144 THR A N 1
ATOM 1156 C CA . THR A 1 144 ? 19.740 -7.540 -1.410 1.00 88.69 144 THR A CA 1
ATOM 1157 C C . THR A 1 144 ? 18.691 -6.711 -2.136 1.00 88.69 144 THR A C 1
ATOM 1159 O O . THR A 1 144 ? 17.678 -6.353 -1.542 1.00 88.69 144 THR A O 1
ATOM 1162 N N . ASP A 1 145 ? 18.896 -6.460 -3.429 1.00 88.94 145 ASP A N 1
ATOM 1163 C CA . ASP A 1 145 ? 17.991 -5.657 -4.253 1.00 88.94 145 ASP A CA 1
ATOM 1164 C C . ASP A 1 145 ? 16.682 -6.403 -4.512 1.00 88.94 145 ASP A C 1
ATOM 1166 O O . ASP A 1 145 ? 15.615 -5.793 -4.547 1.00 88.94 145 ASP A O 1
ATOM 1170 N N . ALA A 1 146 ? 16.748 -7.732 -4.637 1.00 88.62 146 ALA A N 1
ATOM 1171 C CA . ALA A 1 146 ? 15.572 -8.581 -4.753 1.00 88.62 146 ALA A CA 1
ATOM 1172 C C . ALA A 1 146 ? 14.752 -8.622 -3.459 1.00 88.62 146 ALA A C 1
ATOM 1174 O O . ALA A 1 146 ? 13.531 -8.477 -3.509 1.00 88.62 146 ALA A O 1
ATOM 1175 N N . VAL A 1 147 ? 15.410 -8.772 -2.304 1.00 91.06 147 VAL A N 1
ATOM 1176 C CA . VAL A 1 147 ? 14.737 -8.725 -0.997 1.00 91.06 147 VAL A CA 1
ATOM 1177 C C . VAL A 1 147 ? 14.106 -7.352 -0.774 1.00 91.06 147 VAL A C 1
ATOM 1179 O O . VAL A 1 147 ? 12.935 -7.278 -0.410 1.00 91.06 147 VAL A O 1
ATOM 1182 N N . GLN A 1 148 ? 14.841 -6.272 -1.052 1.00 93.81 148 GLN A N 1
ATOM 1183 C CA . GLN A 1 148 ? 14.324 -4.912 -0.917 1.00 93.81 148 GLN A CA 1
ATOM 1184 C C . GLN A 1 148 ? 13.158 -4.659 -1.875 1.00 93.81 148 GLN A C 1
ATOM 1186 O O . GLN A 1 148 ? 12.128 -4.156 -1.446 1.00 93.81 148 GLN A O 1
ATOM 1191 N N . GLY A 1 149 ? 13.273 -5.055 -3.145 1.00 90.81 149 GLY A N 1
ATOM 1192 C CA . GLY A 1 149 ? 12.203 -4.878 -4.124 1.00 90.81 149 GLY A CA 1
ATOM 1193 C C . GLY A 1 149 ? 10.926 -5.630 -3.745 1.00 90.81 149 GLY A C 1
ATOM 1194 O O . GLY A 1 149 ? 9.824 -5.125 -3.973 1.00 90.81 149 GLY A O 1
ATOM 1195 N N . LEU A 1 150 ? 11.065 -6.817 -3.143 1.00 92.00 150 LEU A N 1
ATOM 1196 C CA . LEU A 1 150 ? 9.938 -7.600 -2.642 1.00 92.00 150 LEU A CA 1
ATOM 1197 C C . LEU A 1 150 ? 9.308 -6.951 -1.403 1.00 92.00 150 LEU A C 1
ATOM 1199 O O . LEU A 1 150 ? 8.087 -6.852 -1.324 1.00 92.00 150 LEU A O 1
ATOM 1203 N N . GLN A 1 151 ? 10.131 -6.451 -0.479 1.00 93.94 151 GLN A N 1
ATOM 1204 C CA . GLN A 1 151 ? 9.660 -5.703 0.684 1.00 93.94 151 GLN A CA 1
ATOM 1205 C C . GLN A 1 151 ? 8.919 -4.424 0.272 1.00 93.94 151 GLN A C 1
ATOM 1207 O O . GLN A 1 151 ? 7.841 -4.147 0.793 1.00 93.94 151 GLN A O 1
ATOM 1212 N N . ASP A 1 152 ? 9.463 -3.674 -0.689 1.00 92.44 152 ASP A N 1
ATOM 1213 C CA . ASP A 1 152 ? 8.829 -2.472 -1.225 1.00 92.44 152 ASP A CA 1
ATOM 1214 C C . ASP A 1 152 ? 7.469 -2.819 -1.840 1.00 92.44 152 ASP A C 1
ATOM 1216 O O . ASP A 1 152 ? 6.487 -2.131 -1.581 1.00 92.44 152 ASP A O 1
ATOM 1220 N N . TYR A 1 153 ? 7.371 -3.923 -2.586 1.00 92.06 153 TYR A N 1
ATOM 1221 C CA . TYR A 1 153 ? 6.105 -4.395 -3.149 1.00 92.06 153 TYR A CA 1
ATOM 1222 C C . TYR A 1 153 ? 5.074 -4.779 -2.079 1.00 92.06 153 TYR A C 1
ATOM 1224 O O . TYR A 1 153 ? 3.909 -4.392 -2.187 1.00 92.06 153 TYR A O 1
ATOM 1232 N N . ASP A 1 154 ? 5.486 -5.483 -1.025 1.00 91.56 154 ASP A N 1
ATOM 1233 C CA . ASP A 1 154 ? 4.603 -5.800 0.101 1.00 91.56 154 ASP A CA 1
ATOM 1234 C C . ASP A 1 154 ? 4.116 -4.526 0.807 1.00 91.56 154 ASP A C 1
ATOM 1236 O O . ASP A 1 154 ? 2.950 -4.418 1.196 1.00 91.56 154 ASP A O 1
ATOM 1240 N N . ASP A 1 155 ? 4.990 -3.531 0.954 1.00 90.88 155 ASP A N 1
ATOM 1241 C CA . ASP A 1 155 ? 4.630 -2.237 1.525 1.00 90.88 155 ASP A CA 1
ATOM 1242 C C . ASP A 1 155 ? 3.694 -1.437 0.604 1.00 90.88 155 ASP A C 1
ATOM 1244 O O . ASP A 1 155 ? 2.805 -0.730 1.095 1.00 90.88 155 ASP A O 1
ATOM 1248 N N . MET A 1 156 ? 3.830 -1.577 -0.718 1.00 90.81 156 MET A N 1
ATOM 1249 C CA . MET A 1 156 ? 2.894 -1.011 -1.689 1.00 90.81 156 MET A CA 1
ATOM 1250 C C . MET A 1 156 ? 1.501 -1.634 -1.556 1.00 90.81 156 MET A C 1
ATOM 1252 O O . MET A 1 156 ? 0.512 -0.900 -1.494 1.00 90.81 156 MET A O 1
ATOM 1256 N N . ASP A 1 157 ? 1.410 -2.961 -1.443 1.00 88.94 157 ASP A N 1
ATOM 1257 C CA . ASP A 1 157 ? 0.128 -3.656 -1.289 1.00 88.94 157 ASP A CA 1
ATOM 1258 C C . ASP A 1 157 ? -0.579 -3.267 0.018 1.00 88.94 157 ASP A C 1
ATOM 1260 O O . ASP A 1 157 ? -1.762 -2.917 0.014 1.00 88.94 157 ASP A O 1
ATOM 1264 N N . LYS A 1 158 ? 0.160 -3.202 1.135 1.00 87.81 158 LYS A N 1
ATOM 1265 C CA . LYS A 1 158 ? -0.380 -2.726 2.421 1.00 87.81 158 LYS A CA 1
ATOM 1266 C C . LYS A 1 158 ? -0.949 -1.310 2.315 1.00 87.81 158 LYS A C 1
ATOM 1268 O O . LYS A 1 158 ? -2.031 -1.035 2.832 1.00 87.81 158 LYS A O 1
ATOM 1273 N N . ARG A 1 159 ? -0.244 -0.397 1.639 1.00 87.06 159 ARG A N 1
ATOM 1274 C CA . ARG A 1 159 ? -0.701 0.996 1.474 1.00 87.06 159 ARG A CA 1
ATOM 1275 C C . ARG A 1 159 ? -1.908 1.119 0.555 1.00 87.06 159 ARG A C 1
ATOM 1277 O O . ARG A 1 159 ? -2.772 1.953 0.823 1.00 87.06 159 ARG A O 1
ATOM 1284 N N . ASN A 1 160 ? -1.975 0.293 -0.486 1.00 85.06 160 ASN A N 1
ATOM 1285 C CA . ASN A 1 160 ? -3.123 0.235 -1.384 1.00 85.06 160 ASN A CA 1
ATOM 1286 C C . ASN A 1 160 ? -4.402 -0.190 -0.640 1.00 85.06 160 ASN A C 1
ATOM 1288 O O . ASN A 1 160 ? -5.477 0.323 -0.917 1.00 85.06 160 ASN A O 1
ATOM 1292 N N . GLN A 1 161 ? -4.287 -1.068 0.361 1.00 81.31 161 GLN A N 1
ATOM 1293 C CA . GLN A 1 161 ? -5.431 -1.485 1.182 1.00 81.31 161 GLN A CA 1
ATOM 1294 C C . GLN A 1 161 ? -5.900 -0.401 2.168 1.00 81.31 161 GLN A C 1
ATOM 1296 O O . GLN A 1 161 ? -7.082 -0.335 2.492 1.00 81.31 161 GLN A O 1
ATOM 1301 N N . GLN A 1 162 ? -4.995 0.459 2.641 1.00 81.88 162 GLN A N 1
ATOM 1302 C CA . GLN A 1 162 ? -5.314 1.492 3.635 1.00 81.88 162 GLN A CA 1
ATOM 1303 C C . GLN A 1 162 ? -5.910 2.769 3.032 1.00 81.88 162 GLN A C 1
ATOM 1305 O O . GLN A 1 162 ? -6.599 3.516 3.727 1.00 81.88 162 GLN A O 1
ATOM 1310 N N . SER A 1 163 ? -5.612 3.062 1.766 1.00 80.75 163 SER A N 1
ATOM 1311 C CA . SER A 1 163 ? -5.993 4.326 1.131 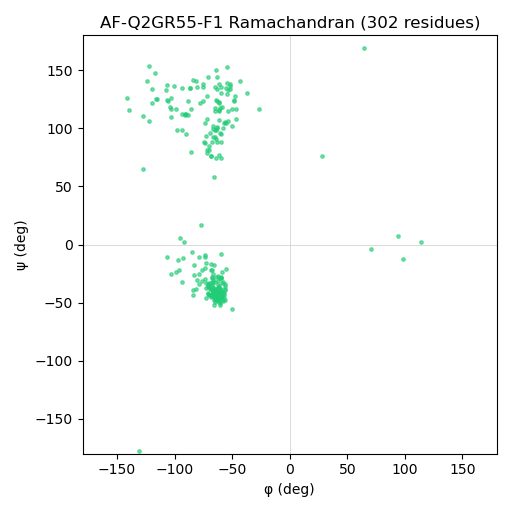1.00 80.75 163 SER A CA 1
ATOM 1312 C C . SER A 1 163 ? -7.117 4.106 0.126 1.00 80.75 163 SER A C 1
ATOM 1314 O O . SER A 1 163 ? -7.023 3.245 -0.737 1.00 80.75 163 SER A O 1
ATOM 1316 N N . SER A 1 164 ? -8.163 4.936 0.172 1.00 79.81 164 SER A N 1
ATOM 1317 C CA . SER A 1 164 ? -9.221 4.925 -0.856 1.00 79.81 164 SER A CA 1
ATOM 1318 C C . SER A 1 164 ? -8.722 5.367 -2.239 1.00 79.81 164 SER A C 1
ATOM 1320 O O . SER A 1 164 ? -9.375 5.112 -3.249 1.00 79.81 164 SER A O 1
ATOM 1322 N N . SER A 1 165 ? -7.565 6.033 -2.281 1.00 83.44 165 SER A N 1
ATOM 1323 C CA . SER A 1 165 ? -6.825 6.381 -3.489 1.00 83.44 165 SER A CA 1
ATOM 1324 C C . SER A 1 165 ? -5.481 5.666 -3.473 1.00 83.44 165 SER A C 1
ATOM 1326 O O . SER A 1 165 ? -4.701 5.856 -2.542 1.00 83.44 165 SER A O 1
ATOM 1328 N N . ASP A 1 166 ? -5.189 4.917 -4.532 1.00 85.31 166 ASP A N 1
ATOM 1329 C CA . ASP A 1 166 ? -3.896 4.265 -4.736 1.00 85.31 166 ASP A CA 1
ATOM 1330 C C . ASP A 1 166 ? -2.780 5.334 -4.828 1.00 85.31 166 ASP A C 1
ATOM 1332 O O . ASP A 1 166 ? -2.806 6.166 -5.744 1.00 85.31 166 ASP A O 1
ATOM 1336 N N . PRO A 1 167 ? -1.825 5.374 -3.876 1.00 87.50 167 PRO A N 1
ATOM 1337 C CA . PRO A 1 167 ? -0.771 6.388 -3.842 1.00 87.50 167 PRO A CA 1
ATOM 1338 C C . PRO A 1 167 ? 0.304 6.172 -4.915 1.00 87.50 167 PRO A C 1
ATOM 1340 O O . PRO A 1 167 ? 1.135 7.052 -5.125 1.00 87.50 167 PRO A O 1
ATOM 1343 N N . PHE A 1 168 ? 0.297 5.024 -5.596 1.00 91.06 168 PHE A N 1
ATOM 1344 C CA . PHE A 1 168 ? 1.246 4.684 -6.657 1.00 91.06 168 PHE A CA 1
ATOM 1345 C C . PHE A 1 168 ? 0.707 5.008 -8.048 1.00 91.06 168 PHE A C 1
ATOM 1347 O O . PHE A 1 168 ? 1.354 4.724 -9.053 1.00 91.06 168 PHE A O 1
ATOM 1354 N N . ARG A 1 169 ? -0.464 5.641 -8.123 1.00 90.75 169 ARG A N 1
ATOM 1355 C CA . ARG A 1 169 ? -1.015 6.179 -9.362 1.00 90.75 169 ARG A CA 1
ATOM 1356 C C . ARG A 1 169 ? -0.834 7.684 -9.390 1.00 90.75 169 ARG A C 1
ATOM 1358 O O . ARG A 1 169 ? -1.429 8.406 -8.591 1.00 90.75 169 ARG A O 1
ATOM 1365 N N . MET A 1 170 ? -0.049 8.151 -10.352 1.00 92.62 170 MET A N 1
ATOM 1366 C CA . MET A 1 170 ? 0.046 9.567 -10.683 1.00 92.62 170 MET A CA 1
ATOM 1367 C C . MET A 1 170 ? -0.995 9.856 -11.756 1.00 92.62 170 MET A C 1
ATOM 1369 O O . MET A 1 170 ? -0.896 9.339 -12.865 1.00 92.62 170 MET A O 1
ATOM 1373 N N . THR A 1 171 ? -2.027 10.628 -11.430 1.00 92.00 171 THR A N 1
ATOM 1374 C CA . THR A 1 171 ? -3.145 10.873 -12.352 1.00 92.00 171 THR A CA 1
ATOM 1375 C C . THR A 1 171 ? -3.275 12.349 -12.660 1.00 92.00 171 THR A C 1
ATOM 1377 O O . THR A 1 171 ? -3.342 13.180 -11.759 1.00 92.00 171 THR A O 1
ATOM 1380 N N . GLY A 1 172 ? -3.433 12.683 -13.938 1.00 89.62 172 GLY A N 1
ATOM 1381 C CA . GLY A 1 172 ? -3.742 14.035 -14.397 1.00 89.62 172 GLY A CA 1
ATOM 1382 C C . GLY A 1 172 ? -5.052 14.616 -13.855 1.00 89.62 172 GLY A C 1
ATOM 1383 O O . GLY A 1 172 ? -5.325 15.808 -14.030 1.00 89.62 172 GLY A O 1
ATOM 1384 N N . GLY A 1 173 ? -5.857 13.799 -13.164 1.00 87.44 173 GLY A N 1
ATOM 1385 C CA . GLY A 1 173 ? -6.981 14.264 -12.360 1.00 87.44 173 GLY A CA 1
ATOM 1386 C C . GLY A 1 173 ? -6.566 15.224 -11.240 1.00 87.44 173 GLY A C 1
ATOM 1387 O O . GLY A 1 173 ? -7.361 16.092 -10.898 1.00 87.44 173 GLY A O 1
ATOM 1388 N N . LYS A 1 174 ? -5.337 15.133 -10.709 1.00 89.31 174 LYS A N 1
ATOM 1389 C CA . LYS A 1 174 ? -4.793 16.094 -9.734 1.00 89.31 174 LYS A CA 1
ATOM 1390 C C . LYS A 1 174 ? -4.007 17.185 -10.458 1.00 89.31 174 LYS A C 1
ATOM 1392 O O . LYS A 1 174 ? -3.178 16.890 -11.316 1.00 89.31 174 LYS A O 1
ATOM 1397 N N . LYS A 1 175 ? -4.215 18.452 -10.084 1.00 89.56 175 LYS A N 1
ATOM 1398 C CA . LYS A 1 175 ? -3.544 19.594 -10.732 1.00 89.56 175 LYS A CA 1
ATOM 1399 C C . LYS A 1 175 ? -2.011 19.505 -10.702 1.00 89.56 175 LYS A C 1
ATOM 1401 O O . LYS A 1 175 ? -1.374 19.813 -11.703 1.00 89.56 175 LYS A O 1
ATOM 1406 N N . LEU A 1 176 ? -1.426 19.093 -9.574 1.00 90.56 176 LEU A N 1
ATOM 1407 C CA . LEU A 1 176 ? 0.030 18.957 -9.436 1.00 90.56 176 LEU A CA 1
ATOM 1408 C C . LEU A 1 176 ? 0.576 17.851 -10.349 1.00 90.56 176 LEU A C 1
ATOM 1410 O O . LEU A 1 176 ? 1.469 18.106 -11.151 1.00 90.56 176 LEU A O 1
ATOM 1414 N N . ASP A 1 177 ? -0.007 16.656 -10.264 1.00 92.25 177 ASP A N 1
ATOM 1415 C CA . ASP A 1 177 ? 0.360 15.509 -11.096 1.00 92.25 177 ASP A CA 1
ATOM 1416 C C . ASP A 1 177 ? 0.241 15.846 -12.583 1.00 92.25 177 ASP A C 1
ATOM 1418 O O . ASP A 1 177 ? 1.104 15.461 -13.358 1.00 92.25 177 ASP A O 1
ATOM 1422 N N . ARG A 1 178 ? -0.781 16.610 -12.992 1.00 90.94 178 ARG A N 1
ATOM 1423 C CA . ARG A 1 178 ? -0.935 17.060 -14.380 1.00 90.94 178 ARG A CA 1
ATOM 1424 C C . ARG A 1 178 ? 0.257 17.875 -14.863 1.00 90.94 178 ARG A C 1
ATOM 1426 O O . ARG A 1 178 ? 0.764 17.576 -15.932 1.00 90.94 178 ARG A O 1
ATOM 1433 N N . ILE A 1 179 ? 0.708 18.854 -14.079 1.00 90.75 179 ILE A N 1
ATOM 1434 C CA . ILE A 1 179 ? 1.868 19.689 -14.430 1.00 90.75 179 ILE A CA 1
ATOM 1435 C C . ILE A 1 179 ? 3.121 18.816 -14.565 1.00 90.75 179 ILE A C 1
ATOM 1437 O O . ILE A 1 179 ? 3.888 18.971 -15.511 1.00 90.75 179 ILE A O 1
ATOM 1441 N N . ILE A 1 180 ? 3.310 17.866 -13.642 1.00 92.94 180 ILE A N 1
ATOM 1442 C CA . ILE A 1 180 ? 4.444 16.933 -13.672 1.00 92.94 180 ILE A CA 1
ATOM 1443 C C . ILE A 1 180 ? 4.366 16.026 -14.906 1.00 92.94 180 ILE A C 1
ATOM 1445 O O . ILE A 1 180 ? 5.359 15.855 -15.606 1.00 92.94 180 ILE A O 1
ATOM 1449 N N . LEU A 1 181 ? 3.193 15.458 -15.189 1.00 92.25 181 LEU A N 1
ATOM 1450 C CA . LEU A 1 181 ? 2.955 14.581 -16.335 1.00 92.25 181 LEU A CA 1
ATOM 1451 C C . LEU A 1 181 ? 3.132 15.318 -17.661 1.00 92.25 181 LEU A C 1
ATOM 1453 O O . LEU A 1 181 ? 3.732 14.767 -18.576 1.00 92.25 181 LEU A O 1
ATOM 1457 N N . GLU A 1 182 ? 2.638 16.547 -17.764 1.00 90.44 182 GLU A N 1
ATOM 1458 C CA . GLU A 1 182 ? 2.773 17.393 -18.950 1.00 90.44 182 GLU A CA 1
ATOM 1459 C C . GLU A 1 182 ? 4.244 17.727 -19.222 1.00 90.44 182 GLU A C 1
ATOM 1461 O O . GLU A 1 182 ? 4.709 17.580 -20.352 1.00 90.44 182 GLU A O 1
ATOM 1466 N N . ALA A 1 183 ? 5.006 18.058 -18.175 1.00 92.00 183 ALA A N 1
ATOM 1467 C CA . ALA A 1 183 ? 6.442 18.297 -18.284 1.00 92.00 183 ALA A CA 1
ATOM 1468 C C . ALA A 1 183 ? 7.245 17.025 -18.621 1.00 92.00 183 ALA A C 1
ATOM 1470 O O . ALA A 1 183 ? 8.210 17.096 -19.379 1.00 92.00 183 ALA A O 1
ATOM 1471 N N . ALA A 1 184 ? 6.871 15.866 -18.066 1.00 92.50 184 ALA A N 1
ATOM 1472 C CA . ALA A 1 184 ? 7.639 14.625 -18.198 1.00 92.50 184 ALA A CA 1
ATOM 1473 C C . ALA A 1 184 ? 7.342 13.838 -19.484 1.00 92.50 184 ALA A C 1
ATOM 1475 O O . ALA A 1 184 ? 8.249 13.253 -20.070 1.00 92.50 184 ALA A O 1
ATOM 1476 N N . ILE A 1 185 ? 6.078 13.782 -19.916 1.00 88.88 185 ILE A N 1
ATOM 1477 C CA . ILE A 1 185 ? 5.660 12.977 -21.074 1.00 88.88 185 ILE A CA 1
ATOM 1478 C C . ILE A 1 185 ? 6.064 13.669 -22.383 1.00 88.88 185 ILE A C 1
ATOM 1480 O O . ILE A 1 185 ? 6.404 12.987 -23.350 1.00 88.88 185 ILE A O 1
ATOM 1484 N N . GLY A 1 186 ? 6.105 15.005 -22.409 1.00 86.62 186 GLY A N 1
ATOM 1485 C CA . GLY A 1 186 ? 6.480 15.784 -23.588 1.00 86.62 186 GLY A CA 1
ATOM 1486 C C . GLY A 1 186 ? 5.512 15.625 -24.772 1.00 86.62 186 GLY A C 1
ATOM 1487 O O . GLY A 1 186 ? 4.636 14.756 -24.811 1.00 86.62 186 GLY A O 1
ATOM 1488 N N . GLU A 1 187 ? 5.673 16.471 -25.791 1.00 84.44 187 GLU A N 1
ATOM 1489 C CA . GLU A 1 187 ? 4.745 16.509 -26.934 1.00 84.44 187 GLU A CA 1
ATOM 1490 C C . GLU A 1 187 ? 4.840 15.280 -27.852 1.00 84.44 187 GLU A C 1
ATOM 1492 O O . GLU A 1 187 ? 3.842 14.850 -28.438 1.00 84.44 187 GLU A O 1
ATOM 1497 N N . ALA A 1 188 ? 6.038 14.706 -28.003 1.00 77.12 188 ALA A N 1
ATOM 1498 C CA . ALA A 1 188 ? 6.275 13.579 -28.907 1.00 77.12 188 ALA A CA 1
ATOM 1499 C C . ALA A 1 188 ? 5.490 12.336 -28.466 1.00 77.12 188 ALA A C 1
ATOM 1501 O O . ALA A 1 188 ? 4.795 11.703 -29.264 1.00 77.12 188 ALA A O 1
ATOM 1502 N N . THR A 1 189 ? 5.525 12.047 -27.169 1.00 80.38 189 THR A N 1
ATOM 1503 C CA . THR A 1 189 ? 4.813 10.925 -26.565 1.00 80.38 189 THR A CA 1
ATOM 1504 C C . THR A 1 189 ? 3.302 11.126 -26.656 1.00 80.38 189 THR A C 1
ATOM 1506 O O . THR A 1 189 ? 2.576 10.201 -27.014 1.00 80.38 189 THR A O 1
ATOM 1509 N N . GLN A 1 190 ? 2.805 12.353 -26.459 1.00 82.38 190 GLN A N 1
ATOM 1510 C CA . GLN A 1 190 ? 1.377 12.665 -26.591 1.00 82.38 190 GLN A CA 1
ATOM 1511 C C . GLN A 1 190 ? 0.816 12.287 -27.974 1.00 82.38 190 GLN A C 1
ATOM 1513 O O . GLN A 1 190 ? -0.326 11.831 -28.070 1.00 82.38 190 GLN A O 1
ATOM 1518 N N . ARG A 1 191 ? 1.619 12.407 -29.043 1.00 85.44 191 ARG A N 1
ATOM 1519 C CA . ARG A 1 191 ? 1.229 11.976 -30.398 1.00 85.44 191 ARG A CA 1
ATOM 1520 C C . ARG A 1 191 ? 1.071 10.460 -30.499 1.00 85.44 191 ARG A C 1
ATOM 1522 O O . ARG A 1 191 ? 0.104 10.012 -31.106 1.00 85.44 191 ARG A O 1
ATOM 1529 N N . GLN A 1 192 ? 1.949 9.684 -29.865 1.00 86.56 192 GLN A N 1
ATOM 1530 C CA . GLN A 1 192 ? 1.893 8.216 -29.869 1.00 86.56 192 GLN A CA 1
ATOM 1531 C C . GLN A 1 192 ? 0.631 7.669 -29.180 1.00 86.56 192 GLN A C 1
ATOM 1533 O O . GLN A 1 192 ? 0.132 6.602 -29.535 1.00 86.56 192 GLN A O 1
ATOM 1538 N N . PHE A 1 193 ? 0.084 8.411 -28.215 1.00 82.94 193 PHE A N 1
ATOM 1539 C CA . PHE A 1 193 ? -1.142 8.043 -27.504 1.00 82.94 193 PHE A CA 1
ATOM 1540 C C . PHE A 1 193 ? -2.426 8.611 -28.139 1.00 82.94 193 PHE A C 1
ATOM 1542 O O . PHE A 1 193 ? -3.528 8.386 -27.617 1.00 82.94 193 PHE A O 1
ATOM 1549 N N . ARG A 1 194 ? -2.339 9.325 -29.274 1.00 81.50 194 ARG A N 1
ATOM 1550 C CA . ARG A 1 194 ? -3.532 9.730 -30.036 1.00 81.50 194 ARG A CA 1
ATOM 1551 C C . ARG A 1 194 ? -4.238 8.477 -30.566 1.00 81.50 194 ARG A C 1
ATOM 1553 O O . ARG A 1 194 ? -3.633 7.650 -31.230 1.00 81.50 194 ARG A O 1
ATOM 1560 N N . GLY A 1 195 ? -5.523 8.334 -30.238 1.00 81.94 195 GLY A N 1
ATOM 1561 C CA . GLY A 1 195 ? -6.358 7.203 -30.663 1.00 81.94 195 GLY A CA 1
ATOM 1562 C C . GLY A 1 195 ? -6.541 6.080 -29.635 1.00 81.94 195 GLY A C 1
ATOM 1563 O O . GLY A 1 195 ? -7.453 5.276 -29.805 1.00 81.94 195 GLY A O 1
ATOM 1564 N N . ARG A 1 196 ? -5.770 6.032 -28.536 1.00 84.69 196 ARG A N 1
ATOM 1565 C CA . ARG A 1 196 ? -6.052 5.061 -27.461 1.00 84.69 196 ARG A CA 1
ATOM 1566 C C . ARG A 1 196 ? -7.326 5.429 -26.701 1.00 84.69 196 ARG A C 1
ATOM 1568 O O . ARG A 1 196 ? -7.606 6.611 -26.476 1.00 84.69 196 ARG A O 1
ATOM 1575 N N . HIS A 1 197 ? -8.074 4.406 -26.285 1.00 85.31 197 HIS A N 1
ATOM 1576 C CA . HIS A 1 197 ? -9.251 4.575 -25.441 1.00 85.31 197 HIS A CA 1
ATOM 1577 C C . HIS A 1 197 ? -8.846 5.253 -24.129 1.00 85.31 197 HIS A C 1
ATOM 1579 O O . HIS A 1 197 ? -7.859 4.866 -23.500 1.00 85.31 197 HIS A O 1
ATOM 1585 N N . ALA A 1 198 ? -9.578 6.298 -23.754 1.00 85.31 198 ALA A N 1
ATOM 1586 C CA . ALA A 1 198 ? -9.311 7.031 -22.531 1.00 85.31 198 ALA A CA 1
ATOM 1587 C C . ALA A 1 198 ? -10.279 6.583 -21.446 1.00 85.31 198 ALA A C 1
ATOM 1589 O O . ALA A 1 198 ? -11.471 6.444 -21.702 1.00 85.31 198 ALA A O 1
ATOM 1590 N N . ARG A 1 199 ? -9.758 6.384 -20.241 1.00 83.88 199 ARG A N 1
ATOM 1591 C CA . ARG A 1 199 ? -10.561 6.062 -19.071 1.00 83.88 199 ARG A CA 1
ATOM 1592 C C . ARG A 1 199 ? -11.172 7.337 -18.500 1.00 83.88 199 ARG A C 1
ATOM 1594 O O . ARG A 1 199 ? -10.478 8.343 -18.334 1.00 83.88 199 ARG A O 1
ATOM 1601 N N . ASP A 1 200 ? -12.449 7.279 -18.152 1.00 80.56 200 ASP A N 1
ATOM 1602 C CA . ASP A 1 200 ? -13.120 8.397 -17.499 1.00 80.56 200 ASP A CA 1
ATOM 1603 C C . ASP A 1 200 ? -12.705 8.487 -16.030 1.00 80.56 200 ASP A C 1
ATOM 1605 O O . ASP A 1 200 ? -12.854 7.538 -15.253 1.00 80.56 200 ASP A O 1
ATOM 1609 N N . VAL A 1 201 ? -12.187 9.649 -15.631 1.00 80.62 201 VAL A N 1
ATOM 1610 C CA . VAL A 1 201 ? -11.838 9.930 -14.235 1.00 80.62 201 VAL A CA 1
ATOM 1611 C C . VAL A 1 201 ? -12.966 10.732 -13.601 1.00 80.62 201 VAL A C 1
ATOM 1613 O O . VAL A 1 201 ? -13.252 11.863 -13.993 1.00 80.62 201 VAL A O 1
ATOM 1616 N N . ARG A 1 202 ? -13.604 10.130 -12.590 1.00 69.88 202 ARG A N 1
ATOM 1617 C CA . ARG A 1 202 ? -14.846 10.615 -11.965 1.00 69.88 202 ARG A CA 1
ATOM 1618 C C . ARG A 1 202 ? -14.729 11.993 -11.307 1.00 69.88 202 ARG A C 1
ATOM 1620 O O . ARG A 1 202 ? -15.728 12.699 -11.218 1.00 69.88 202 ARG A O 1
ATOM 1627 N N . LYS A 1 203 ? -13.545 12.372 -10.818 1.00 79.62 203 LYS A N 1
ATOM 1628 C CA . LYS A 1 203 ? -13.332 13.650 -10.130 1.00 79.62 203 LYS A CA 1
ATOM 1629 C C . LYS A 1 203 ? -12.002 14.258 -10.546 1.00 79.62 203 LYS A C 1
ATOM 1631 O O . LYS A 1 203 ? -10.950 13.680 -10.290 1.00 79.62 203 LYS A O 1
ATOM 1636 N N . TRP A 1 204 ? -12.073 15.414 -11.192 1.00 81.00 204 TRP A N 1
ATOM 1637 C CA . TRP A 1 204 ? -10.915 16.264 -11.429 1.00 81.00 204 TRP A CA 1
ATOM 1638 C C . TRP A 1 204 ? -10.773 17.197 -10.237 1.00 81.00 204 TRP A C 1
ATOM 1640 O O . TRP A 1 204 ? -11.727 17.876 -9.859 1.00 81.00 204 TRP A O 1
ATOM 1650 N N . ASP A 1 205 ? -9.608 17.163 -9.605 1.00 79.50 205 ASP A N 1
ATOM 1651 C CA . ASP A 1 205 ? -9.310 18.009 -8.467 1.00 79.50 205 ASP A CA 1
ATOM 1652 C C . ASP A 1 205 ? -8.614 19.281 -8.945 1.00 79.50 205 ASP A C 1
ATOM 1654 O O . ASP A 1 205 ? -7.485 19.265 -9.447 1.00 79.50 205 ASP A O 1
ATOM 1658 N N . SER A 1 206 ? -9.319 20.397 -8.799 1.00 80.06 206 SER A N 1
ATOM 1659 C CA . SER A 1 206 ? -8.794 21.727 -9.098 1.00 80.06 206 SER A CA 1
ATOM 1660 C C . SER A 1 206 ? -7.792 22.196 -8.042 1.00 80.06 206 SER A C 1
ATOM 1662 O O . SER A 1 206 ? -6.994 23.100 -8.315 1.00 80.06 206 SER A O 1
ATOM 1664 N N . HIS A 1 207 ? -7.818 21.606 -6.843 1.00 81.88 207 HIS A N 1
ATOM 1665 C CA . HIS A 1 207 ? -6.923 21.978 -5.762 1.00 81.88 207 HIS A CA 1
ATOM 1666 C C . HIS A 1 207 ? -5.578 21.257 -5.881 1.00 81.88 207 HIS A C 1
ATOM 1668 O O . HIS A 1 207 ? -5.477 20.083 -6.237 1.00 81.88 207 HIS A O 1
ATOM 1674 N N . MET A 1 208 ? -4.507 21.986 -5.566 1.00 80.00 208 MET A N 1
ATOM 1675 C CA . MET A 1 208 ? -3.193 21.389 -5.350 1.00 80.00 208 MET A CA 1
ATOM 1676 C C . MET A 1 208 ? -3.202 20.678 -3.998 1.00 80.00 208 MET A C 1
ATOM 1678 O O . MET A 1 208 ? -2.862 21.261 -2.973 1.00 80.00 208 MET A O 1
ATOM 1682 N N . SER A 1 209 ? -3.614 19.416 -3.992 1.00 75.75 209 SER A N 1
ATOM 1683 C CA . SER A 1 209 ? -3.403 18.533 -2.849 1.00 75.75 209 SER A CA 1
ATOM 1684 C C . SER A 1 209 ? -2.035 17.869 -2.967 1.00 75.75 209 SER A C 1
ATOM 1686 O O . SER A 1 209 ? -1.656 17.388 -4.036 1.00 75.75 209 SER A O 1
ATOM 1688 N N . ALA A 1 210 ? -1.282 17.840 -1.868 1.00 76.19 210 ALA A N 1
ATOM 1689 C CA . ALA A 1 210 ? -0.036 17.087 -1.813 1.00 76.19 210 ALA A CA 1
ATOM 1690 C C . ALA A 1 210 ? -0.319 15.588 -2.029 1.00 76.19 210 ALA A C 1
ATOM 1692 O O . ALA A 1 210 ? -1.280 15.048 -1.480 1.00 76.19 210 ALA A O 1
ATOM 1693 N N . VAL A 1 211 ? 0.530 14.913 -2.814 1.00 70.88 211 VAL A N 1
ATOM 1694 C CA . VAL A 1 211 ? 0.412 13.470 -3.122 1.00 70.88 211 VAL A CA 1
ATOM 1695 C C . VAL A 1 211 ? 0.455 12.619 -1.854 1.00 70.88 211 VAL A C 1
ATOM 1697 O O . VAL A 1 211 ? -0.216 11.594 -1.758 1.00 70.88 211 VAL A O 1
ATOM 1700 N N . VAL A 1 212 ? 1.217 13.077 -0.864 1.00 73.94 212 VAL A N 1
ATOM 1701 C CA . VAL A 1 212 ? 1.308 12.458 0.451 1.00 73.94 212 VAL A CA 1
ATOM 1702 C C . VAL A 1 212 ? 0.733 13.450 1.459 1.00 73.94 212 VAL A C 1
ATOM 1704 O O . VAL A 1 212 ? 1.207 14.591 1.494 1.00 73.94 212 VAL A O 1
ATOM 1707 N N . PRO A 1 213 ? -0.265 13.058 2.276 1.00 69.00 213 PRO A N 1
ATOM 1708 C CA . PRO A 1 213 ? -0.746 13.920 3.344 1.00 69.00 213 PRO A CA 1
ATOM 1709 C C . PRO A 1 213 ? 0.437 14.320 4.221 1.00 69.00 213 PRO A C 1
ATOM 1711 O O . PRO A 1 213 ? 1.330 13.513 4.507 1.00 69.00 213 PRO A O 1
ATOM 1714 N N . SER A 1 214 ? 0.464 15.589 4.620 1.00 73.12 214 SER A N 1
ATOM 1715 C CA . SER A 1 214 ? 1.528 16.105 5.471 1.00 73.12 214 SER A CA 1
ATOM 1716 C C . SER A 1 214 ? 1.684 15.211 6.709 1.00 73.12 214 SER A C 1
ATOM 1718 O O . SER A 1 214 ? 0.711 14.747 7.309 1.00 73.12 214 SER A O 1
ATOM 1720 N N . ARG A 1 215 ? 2.935 14.934 7.097 1.00 72.69 215 ARG A N 1
ATOM 1721 C CA . ARG A 1 215 ? 3.264 14.014 8.203 1.00 72.69 215 ARG A CA 1
ATOM 1722 C C . ARG A 1 215 ? 2.568 14.394 9.522 1.00 72.69 215 ARG A C 1
ATOM 1724 O O . ARG A 1 215 ? 2.434 13.551 10.405 1.00 72.69 215 ARG A O 1
ATOM 1731 N N . THR A 1 216 ? 2.148 15.648 9.661 1.00 77.44 216 THR A N 1
ATOM 1732 C CA . THR A 1 216 ? 1.401 16.198 10.794 1.00 77.44 216 THR A CA 1
ATOM 1733 C C . THR A 1 216 ? -0.047 15.717 10.830 1.00 77.44 216 THR A C 1
ATOM 1735 O O . THR A 1 216 ? -0.492 15.255 11.877 1.00 77.44 216 THR A O 1
ATOM 1738 N N . GLU A 1 217 ? -0.770 15.738 9.713 1.00 76.62 217 GLU A N 1
ATOM 1739 C CA . GLU A 1 217 ? -2.195 15.382 9.682 1.00 76.62 217 GLU A CA 1
ATOM 1740 C C . GLU A 1 217 ? -2.427 13.903 10.031 1.00 76.62 217 GLU A C 1
ATOM 1742 O O . GLU A 1 217 ? -3.273 13.572 10.868 1.00 76.62 217 GLU A O 1
ATOM 1747 N N . ASN A 1 218 ? -1.580 13.014 9.502 1.00 76.94 218 ASN A N 1
ATOM 1748 C CA . ASN A 1 218 ? -1.619 11.595 9.859 1.00 76.94 218 ASN A CA 1
ATOM 1749 C C . ASN A 1 218 ? -1.276 11.351 11.334 1.00 76.94 218 ASN A C 1
ATOM 1751 O O . ASN A 1 218 ? -1.821 10.431 11.944 1.00 76.94 218 ASN A O 1
ATOM 1755 N N . ARG A 1 219 ? -0.404 12.169 11.943 1.00 79.19 219 ARG A N 1
ATOM 1756 C CA . ARG A 1 219 ? -0.113 12.048 13.380 1.00 79.19 219 ARG A CA 1
ATOM 1757 C C . ARG A 1 219 ? -1.341 12.373 14.213 1.00 79.19 219 ARG A C 1
ATOM 1759 O O . ARG A 1 219 ? -1.641 11.598 15.110 1.00 79.19 219 ARG A O 1
ATOM 1766 N N . TYR A 1 220 ? -2.059 13.453 13.911 1.00 81.88 220 TYR A N 1
ATOM 1767 C CA . TYR A 1 220 ? -3.256 13.817 14.672 1.00 81.88 220 TYR A CA 1
ATOM 1768 C C . TYR A 1 220 ? -4.353 12.764 14.556 1.00 81.88 220 TYR A C 1
ATOM 1770 O O . TYR A 1 220 ? -4.901 12.369 15.577 1.00 81.88 220 TYR A O 1
ATOM 1778 N N . ARG A 1 221 ? -4.624 12.241 13.355 1.00 78.88 221 ARG A N 1
ATOM 1779 C CA . ARG A 1 221 ? -5.620 11.170 13.174 1.00 78.88 221 ARG A CA 1
ATOM 1780 C C . ARG A 1 221 ? -5.246 9.897 13.929 1.00 78.88 221 ARG A C 1
ATOM 1782 O O . ARG A 1 221 ? -6.070 9.341 14.652 1.00 78.88 221 ARG A O 1
ATOM 1789 N N . ASN A 1 222 ? -3.986 9.480 13.833 1.00 81.25 222 ASN A N 1
ATOM 1790 C CA . ASN A 1 222 ? -3.507 8.300 14.548 1.00 81.25 222 ASN A CA 1
ATOM 1791 C C . ASN A 1 222 ? -3.520 8.517 16.066 1.00 81.25 222 ASN A C 1
ATOM 1793 O O . ASN A 1 222 ? -3.907 7.621 16.807 1.00 81.25 222 ASN A O 1
ATOM 1797 N N . LEU A 1 223 ? -3.154 9.705 16.547 1.00 83.50 223 LEU A N 1
ATOM 1798 C CA . LEU A 1 223 ? -3.239 10.046 17.967 1.00 83.50 223 LEU A CA 1
ATOM 1799 C C . LEU A 1 223 ? -4.687 10.080 18.456 1.00 83.50 223 LEU A C 1
ATOM 1801 O O . LEU A 1 223 ? -4.970 9.524 19.509 1.00 83.50 223 LEU A O 1
ATOM 1805 N N . LEU A 1 224 ? -5.602 10.669 17.686 1.00 86.25 224 LEU A N 1
ATOM 1806 C CA . LEU A 1 224 ? -7.011 10.770 18.050 1.00 86.25 224 LEU A CA 1
ATOM 1807 C C . LEU A 1 224 ? -7.676 9.393 18.082 1.00 86.25 224 LEU A C 1
ATOM 1809 O O . LEU A 1 224 ? -8.403 9.097 19.022 1.00 86.25 224 LEU A O 1
ATOM 1813 N N . SER A 1 225 ? -7.372 8.525 17.112 1.00 82.44 225 SER A N 1
ATOM 1814 C CA . SER A 1 225 ? -7.848 7.135 17.130 1.00 82.44 225 SER A CA 1
ATOM 1815 C C . SER A 1 225 ? -7.335 6.379 18.359 1.00 82.44 225 SER A C 1
ATOM 1817 O O . SER A 1 225 ? -8.116 5.737 19.052 1.00 82.44 225 SER A O 1
ATOM 1819 N N . ARG A 1 226 ? -6.051 6.530 18.712 1.00 87.31 226 ARG A N 1
ATOM 1820 C CA . ARG A 1 226 ? -5.470 5.919 19.918 1.00 87.31 226 ARG A CA 1
ATOM 1821 C C . ARG A 1 226 ? -6.074 6.477 21.205 1.00 87.31 226 ARG A C 1
ATOM 1823 O O . ARG A 1 226 ? -6.312 5.714 22.134 1.00 87.31 226 ARG A O 1
ATOM 1830 N N . LEU A 1 227 ? -6.335 7.782 21.259 1.00 87.44 227 LEU A N 1
ATOM 1831 C CA . LEU A 1 227 ? -6.993 8.427 22.395 1.00 87.44 227 LEU A CA 1
ATOM 1832 C C . LEU A 1 227 ? -8.438 7.962 22.543 1.00 87.44 227 LEU A C 1
ATOM 1834 O O . LEU A 1 227 ? -8.839 7.656 23.656 1.00 87.44 227 LEU A O 1
ATOM 1838 N N . LEU A 1 228 ? -9.194 7.860 21.448 1.00 85.69 228 LEU A N 1
ATOM 1839 C CA . LEU A 1 228 ? -10.564 7.346 21.469 1.00 85.69 228 LEU A CA 1
ATOM 1840 C C . LEU A 1 228 ? -10.602 5.895 21.943 1.00 85.69 228 LEU A C 1
ATOM 1842 O O . LEU A 1 228 ? -11.369 5.580 22.845 1.00 85.69 228 LEU A O 1
ATOM 1846 N N . VAL A 1 229 ? -9.739 5.031 21.403 1.00 84.56 229 VAL A N 1
ATOM 1847 C CA . VAL A 1 229 ? -9.654 3.625 21.830 1.00 84.56 229 VAL A CA 1
ATOM 1848 C C . VAL A 1 229 ? -9.268 3.525 23.310 1.00 84.56 229 VAL A C 1
ATOM 1850 O O . VAL A 1 229 ? -9.889 2.770 24.053 1.00 84.56 229 VAL A O 1
ATOM 1853 N N . SER A 1 230 ? -8.301 4.329 23.762 1.00 85.69 230 SER A N 1
ATOM 1854 C CA . SER A 1 230 ? -7.904 4.392 25.175 1.00 85.69 230 SER A CA 1
ATOM 1855 C C . SER A 1 230 ? -9.037 4.895 26.075 1.00 85.69 230 SER A C 1
ATOM 1857 O O . SER A 1 230 ? -9.308 4.301 27.113 1.00 85.69 230 SER A O 1
ATOM 1859 N N . ALA A 1 231 ? -9.746 5.948 25.663 1.00 87.50 231 ALA A N 1
ATOM 1860 C CA . ALA A 1 231 ? -10.860 6.519 26.413 1.00 87.50 231 ALA A CA 1
ATOM 1861 C C . ALA A 1 231 ? -12.034 5.539 26.524 1.00 87.50 231 ALA A C 1
ATOM 1863 O O . ALA A 1 231 ? -12.604 5.392 27.602 1.00 87.50 231 ALA A O 1
ATOM 1864 N N . VAL A 1 232 ? -12.358 4.825 25.440 1.00 85.00 232 VAL A N 1
ATOM 1865 C CA . VAL A 1 232 ? -13.363 3.754 25.454 1.00 85.00 232 VAL A CA 1
ATOM 1866 C C . VAL A 1 232 ? -12.923 2.638 26.401 1.00 85.00 232 VAL A C 1
ATOM 1868 O O . VAL A 1 232 ? -13.698 2.249 27.269 1.00 85.00 232 VAL A O 1
ATOM 1871 N N . GLY A 1 233 ? -11.670 2.179 26.312 1.00 83.81 233 GLY A N 1
ATOM 1872 C CA . GLY A 1 233 ? -11.127 1.169 27.227 1.00 83.81 233 GLY A CA 1
ATOM 1873 C C . GLY A 1 233 ? -11.175 1.598 28.700 1.00 83.81 233 GLY A C 1
ATOM 1874 O O . GLY A 1 233 ? -11.593 0.822 29.555 1.00 83.81 233 GLY A O 1
ATOM 1875 N N . ALA A 1 234 ? -10.823 2.851 28.999 1.00 85.38 234 ALA A N 1
ATOM 1876 C CA . ALA A 1 234 ? -10.896 3.414 30.346 1.00 85.38 234 ALA A CA 1
ATOM 1877 C C . ALA A 1 234 ? -12.342 3.512 30.852 1.00 85.38 234 ALA A C 1
ATOM 1879 O O . ALA A 1 234 ? -12.621 3.124 31.985 1.00 85.38 234 ALA A O 1
ATOM 1880 N N . GLY A 1 235 ? -13.277 3.960 30.009 1.00 85.50 235 GLY A N 1
ATOM 1881 C CA . GLY A 1 235 ? -14.704 3.991 30.338 1.00 85.50 235 GLY A CA 1
ATOM 1882 C C . GLY A 1 235 ? -15.257 2.599 30.656 1.00 85.50 235 GLY A C 1
ATOM 1883 O O . GLY A 1 235 ? -16.001 2.440 31.621 1.00 85.50 235 GLY A O 1
ATOM 1884 N N . PHE A 1 236 ? -14.823 1.578 29.914 1.00 81.56 236 PHE A N 1
ATOM 1885 C CA . PHE A 1 236 ? -15.178 0.180 30.171 1.00 81.56 236 PHE A CA 1
ATOM 1886 C C . PHE A 1 236 ? -14.587 -0.375 31.475 1.00 81.56 236 PHE A C 1
ATOM 1888 O O . PHE A 1 236 ? -15.177 -1.276 32.060 1.00 81.56 236 PHE A O 1
ATOM 1895 N N . LEU A 1 237 ? -13.449 0.131 31.959 1.00 80.94 237 LEU A N 1
ATOM 1896 C CA . LEU A 1 237 ? -12.891 -0.269 33.261 1.00 80.94 237 LEU A CA 1
ATOM 1897 C C . LEU A 1 237 ? -13.557 0.459 34.432 1.00 80.94 237 LEU A C 1
ATOM 1899 O O . LEU A 1 237 ? -13.796 -0.139 35.477 1.00 80.94 237 LEU A O 1
ATOM 1903 N N . ILE A 1 238 ? -13.880 1.740 34.251 1.00 85.69 238 ILE A N 1
ATOM 1904 C CA . ILE A 1 238 ? -14.528 2.558 35.281 1.00 85.69 238 ILE A CA 1
ATOM 1905 C C . ILE A 1 238 ? -15.996 2.152 35.453 1.00 85.69 238 ILE A C 1
ATOM 1907 O O . ILE A 1 238 ? -16.475 2.100 36.581 1.00 85.69 238 ILE A O 1
ATOM 1911 N N . GLY A 1 239 ? -16.697 1.813 34.365 1.00 82.56 239 GLY A N 1
ATOM 1912 C CA . GLY A 1 239 ? -18.126 1.480 34.378 1.00 82.56 239 GLY A CA 1
ATOM 1913 C C . GLY A 1 239 ? -18.517 0.439 35.438 1.00 82.56 239 GLY A C 1
ATOM 1914 O O . GLY A 1 239 ? -19.346 0.753 36.290 1.00 82.56 239 GLY A O 1
ATOM 1915 N N . PRO A 1 240 ? -17.902 -0.757 35.459 1.00 74.50 240 PRO A N 1
ATOM 1916 C CA . PRO A 1 240 ? -18.176 -1.789 36.460 1.00 74.50 240 PRO A CA 1
ATOM 1917 C C . PRO A 1 240 ? -17.892 -1.335 37.898 1.00 74.50 240 PRO A C 1
ATOM 1919 O O . PRO A 1 240 ? -18.673 -1.644 38.795 1.00 74.50 240 PRO A O 1
ATOM 1922 N N . MET A 1 241 ? -16.828 -0.550 38.118 1.00 79.56 241 MET A N 1
ATOM 1923 C CA . MET A 1 241 ? -16.527 0.010 39.443 1.00 79.56 241 MET A CA 1
ATOM 1924 C C . MET A 1 241 ? -17.578 1.029 39.888 1.00 79.56 241 MET A C 1
ATOM 1926 O O . MET A 1 241 ? -18.003 1.015 41.039 1.00 79.56 241 MET A O 1
ATOM 1930 N N . SER A 1 242 ? -18.020 1.910 38.988 1.00 78.25 242 SER A N 1
ATOM 1931 C CA . SER A 1 242 ? -19.073 2.885 39.285 1.00 78.25 242 SER A CA 1
ATOM 1932 C C . SER A 1 242 ? -20.429 2.216 39.517 1.00 78.25 242 SER A C 1
ATOM 1934 O O . SER A 1 242 ? -21.190 2.671 40.365 1.00 78.25 242 SER A O 1
ATOM 1936 N N . LEU A 1 243 ? -20.720 1.125 38.803 1.00 72.88 243 LEU A N 1
ATOM 1937 C CA . LEU A 1 243 ? -21.966 0.369 38.940 1.00 72.88 243 LEU A CA 1
ATOM 1938 C C . LEU A 1 243 ? -22.018 -0.395 40.271 1.00 72.88 243 LEU A C 1
ATOM 1940 O O . LEU A 1 243 ? -23.062 -0.415 40.916 1.00 72.88 243 LEU A O 1
ATOM 1944 N N . MET A 1 244 ? -20.881 -0.919 40.742 1.00 71.44 244 MET A N 1
ATOM 1945 C CA . MET A 1 244 ? -20.764 -1.550 42.065 1.00 71.44 244 MET A CA 1
ATOM 1946 C C . MET A 1 244 ? -21.102 -0.631 43.240 1.00 71.44 244 MET A C 1
ATOM 1948 O O . MET A 1 244 ? -21.541 -1.114 44.277 1.00 71.44 244 MET A O 1
ATOM 1952 N N . ILE A 1 245 ? -20.903 0.681 43.101 1.00 79.25 245 ILE A N 1
ATOM 1953 C CA . ILE A 1 245 ? -21.228 1.649 44.159 1.00 79.25 245 ILE A CA 1
ATOM 1954 C C . ILE A 1 245 ? -22.743 1.906 44.228 1.00 79.25 245 ILE A C 1
ATOM 1956 O O . ILE A 1 245 ? -23.238 2.350 45.263 1.00 79.25 245 ILE A O 1
ATOM 1960 N N . LEU A 1 246 ? -23.484 1.644 43.144 1.00 74.38 246 LEU A N 1
ATOM 1961 C CA . LEU A 1 246 ? -24.866 2.100 43.003 1.00 74.38 246 LEU A CA 1
ATOM 1962 C C . LEU A 1 246 ? -25.915 1.072 43.457 1.00 74.38 246 LEU A C 1
ATOM 1964 O O . LEU A 1 246 ? -26.947 1.480 43.979 1.00 74.38 246 LEU A O 1
ATOM 1968 N N . GLU A 1 247 ? -25.664 -0.234 43.319 1.00 63.84 247 GLU A N 1
ATOM 1969 C CA . GLU A 1 247 ? -26.577 -1.275 43.816 1.00 63.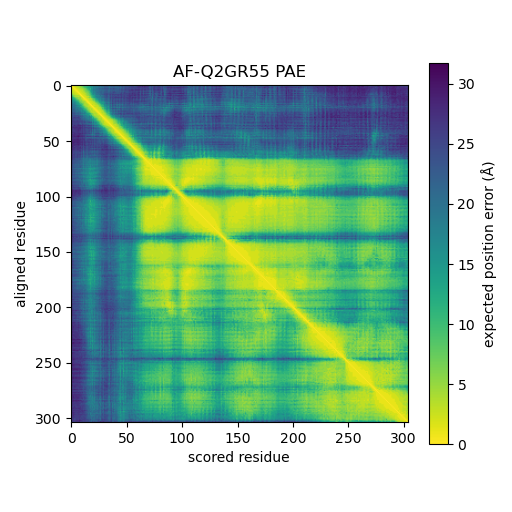84 247 GLU A CA 1
ATOM 1970 C C . GLU A 1 247 ? -25.822 -2.469 44.420 1.00 63.84 247 GLU A C 1
ATOM 1972 O O . GLU A 1 247 ? -25.006 -3.112 43.765 1.00 63.84 247 GLU A O 1
ATOM 1977 N N . THR A 1 248 ? -26.158 -2.832 45.661 1.00 67.94 248 THR A N 1
ATOM 1978 C CA . THR A 1 248 ? -25.597 -3.971 46.419 1.00 67.94 248 THR A CA 1
ATOM 1979 C C . THR A 1 248 ? -26.152 -5.343 45.995 1.00 67.94 248 THR A C 1
ATOM 1981 O O . THR A 1 248 ? -26.015 -6.334 46.711 1.00 67.94 248 THR A O 1
ATOM 1984 N N . GLY A 1 249 ? -26.783 -5.440 44.821 1.00 74.31 249 GLY A N 1
ATOM 1985 C CA . GLY A 1 249 ? -27.388 -6.676 44.321 1.00 74.31 249 GLY A CA 1
ATOM 1986 C C . GLY A 1 249 ? -26.397 -7.580 43.579 1.00 74.31 249 GLY A C 1
ATOM 1987 O O . GLY A 1 249 ? -25.942 -7.245 42.487 1.00 74.31 249 GLY A O 1
ATOM 1988 N N . LEU A 1 250 ? -26.140 -8.786 44.102 1.00 75.44 250 LEU A N 1
ATOM 1989 C CA . LEU A 1 250 ? -25.242 -9.782 43.483 1.00 75.44 250 LEU A CA 1
ATOM 1990 C C . LEU A 1 250 ? -25.648 -10.144 42.040 1.00 75.44 250 LEU A C 1
ATOM 1992 O O . LEU A 1 250 ? -24.801 -10.258 41.154 1.00 75.44 250 LEU A O 1
ATOM 1996 N N . TYR A 1 251 ? -26.952 -10.267 41.777 1.00 81.25 251 TYR A N 1
ATOM 1997 C CA . TYR A 1 251 ? -27.469 -10.558 40.435 1.00 81.25 251 TYR A CA 1
ATOM 1998 C C . TYR A 1 251 ? -27.216 -9.417 39.443 1.00 81.25 251 TYR A C 1
ATOM 2000 O O . TYR A 1 251 ? -26.893 -9.668 38.282 1.00 81.25 251 TYR A O 1
ATOM 2008 N N . VAL A 1 252 ? -27.309 -8.167 39.900 1.00 79.56 252 VAL A N 1
ATOM 2009 C CA . VAL A 1 252 ? -27.093 -6.981 39.060 1.00 79.56 252 VAL A CA 1
ATOM 2010 C C . VAL A 1 252 ? -25.618 -6.868 38.669 1.00 79.56 252 VAL A C 1
ATOM 2012 O O . VAL A 1 252 ? -25.303 -6.585 37.511 1.00 79.56 252 VAL A O 1
ATOM 2015 N N . ALA A 1 253 ? -24.699 -7.193 39.582 1.00 77.38 253 ALA A N 1
ATOM 2016 C CA . ALA A 1 253 ? -23.268 -7.258 39.288 1.00 77.38 253 ALA A CA 1
ATOM 2017 C C . ALA A 1 253 ? -22.935 -8.339 38.239 1.00 77.38 253 ALA A C 1
ATOM 2019 O O . ALA A 1 253 ? -22.164 -8.097 37.308 1.00 77.38 253 ALA A O 1
ATOM 2020 N N . LEU A 1 254 ? -23.553 -9.521 38.330 1.00 81.19 254 LEU A N 1
ATOM 2021 C CA . LEU A 1 254 ? -23.293 -10.619 37.391 1.00 81.19 254 LEU A CA 1
ATOM 2022 C C . LEU A 1 254 ? -23.831 -10.315 35.978 1.00 81.19 254 LEU A C 1
ATOM 2024 O O . LEU A 1 254 ? -23.159 -10.547 34.969 1.00 81.19 254 LEU A O 1
ATOM 2028 N N . ILE A 1 255 ? -25.045 -9.764 35.898 1.00 86.19 255 ILE A N 1
ATOM 2029 C CA . ILE A 1 255 ? -25.682 -9.416 34.620 1.00 86.19 255 ILE A CA 1
ATOM 2030 C C . ILE A 1 255 ? -24.965 -8.227 33.970 1.00 86.19 255 ILE A C 1
ATOM 2032 O O . ILE A 1 255 ? -24.675 -8.259 32.776 1.00 86.19 255 ILE A O 1
ATOM 2036 N N . SER A 1 256 ? -24.618 -7.189 34.735 1.00 82.00 256 SER A N 1
ATOM 2037 C CA . SER A 1 256 ? -23.908 -6.034 34.173 1.00 82.00 256 SER A CA 1
ATOM 2038 C C . SER A 1 256 ? -22.532 -6.422 33.629 1.00 82.00 256 SER A C 1
ATOM 2040 O O . SER A 1 256 ? -22.195 -6.045 32.508 1.00 82.00 256 SER A O 1
ATOM 2042 N N . THR A 1 257 ? -21.756 -7.233 34.353 1.00 81.94 257 THR A N 1
ATOM 2043 C CA . THR A 1 257 ? -20.419 -7.650 33.900 1.00 81.94 257 THR A CA 1
ATOM 2044 C C . THR A 1 257 ? -20.456 -8.534 32.657 1.00 81.94 257 THR A C 1
ATOM 2046 O O . THR A 1 257 ? -19.664 -8.314 31.742 1.00 81.94 257 THR A O 1
ATOM 2049 N N . THR A 1 258 ? -21.403 -9.470 32.552 1.00 84.81 258 THR A N 1
ATOM 2050 C CA . THR A 1 258 ? -21.575 -10.302 31.345 1.00 84.81 258 THR A CA 1
ATOM 2051 C C . THR A 1 258 ? -21.966 -9.468 30.122 1.00 84.81 258 THR A C 1
ATOM 2053 O O . THR A 1 258 ? -21.386 -9.650 29.047 1.00 84.81 258 THR A O 1
ATOM 2056 N N . VAL A 1 259 ? -22.869 -8.493 30.274 1.00 87.62 259 VAL A N 1
ATOM 2057 C CA . VAL A 1 259 ? -23.233 -7.561 29.194 1.00 87.62 259 VAL A CA 1
ATOM 2058 C C . VAL A 1 259 ? -22.043 -6.678 28.797 1.00 87.62 259 VAL A C 1
ATOM 2060 O O . VAL A 1 259 ? -21.739 -6.571 27.608 1.00 87.62 259 VAL A O 1
ATOM 2063 N N . PHE A 1 260 ? -21.316 -6.102 29.761 1.00 83.81 260 PHE A N 1
ATOM 2064 C CA . PHE A 1 260 ? -20.144 -5.261 29.488 1.00 83.81 260 PHE A CA 1
ATOM 2065 C C . PHE A 1 260 ? -19.018 -6.035 28.788 1.00 83.81 260 PHE A C 1
ATOM 2067 O O . PHE A 1 260 ? -18.499 -5.553 27.783 1.00 83.81 260 PHE A O 1
ATOM 2074 N N . VAL A 1 261 ? -18.674 -7.247 29.244 1.00 86.56 261 VAL A N 1
ATOM 2075 C CA . VAL A 1 261 ? -17.678 -8.109 28.572 1.00 86.56 261 VAL A CA 1
ATOM 2076 C C . VAL A 1 261 ? -18.110 -8.429 27.146 1.00 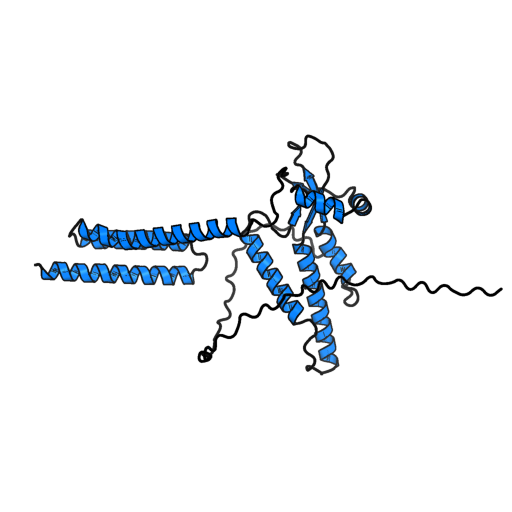86.56 261 VAL A C 1
ATOM 2078 O O . VAL A 1 261 ? -17.284 -8.385 26.237 1.00 86.56 261 VAL A O 1
ATOM 2081 N N . THR A 1 262 ? -19.396 -8.717 26.933 1.00 86.88 262 THR A N 1
ATOM 2082 C CA . THR A 1 262 ? -19.916 -9.065 25.605 1.00 86.88 262 THR A CA 1
ATOM 2083 C C . THR A 1 262 ? -19.825 -7.882 24.642 1.00 86.88 262 THR A C 1
ATOM 2085 O O . THR A 1 262 ? -19.315 -8.035 23.532 1.00 86.88 262 THR A O 1
ATOM 2088 N N . ILE A 1 263 ? -20.258 -6.687 25.063 1.00 88.12 263 ILE A N 1
ATOM 2089 C CA . ILE A 1 263 ? -20.173 -5.472 24.237 1.00 88.12 263 ILE A CA 1
ATOM 2090 C C . ILE A 1 263 ? -18.708 -5.097 23.992 1.00 88.12 263 ILE A C 1
ATOM 2092 O O . ILE A 1 263 ? -18.345 -4.770 22.864 1.00 88.12 263 ILE A O 1
ATOM 2096 N N . PHE A 1 264 ? -17.853 -5.176 25.014 1.00 84.31 264 PHE A N 1
ATOM 2097 C CA . PHE A 1 264 ? -16.424 -4.905 24.877 1.00 84.31 264 PHE A CA 1
ATOM 2098 C C . PHE A 1 264 ? -15.761 -5.860 23.884 1.00 84.31 264 PHE A C 1
ATOM 2100 O O . PHE A 1 264 ? -15.088 -5.411 22.960 1.00 84.31 264 PHE A O 1
ATOM 2107 N N . GLY A 1 265 ? -15.986 -7.167 24.031 1.00 83.38 265 GLY A N 1
ATOM 2108 C CA . GLY A 1 265 ? -15.449 -8.179 23.124 1.00 83.38 265 GLY A CA 1
ATOM 2109 C C . GLY A 1 265 ? -15.920 -7.966 21.685 1.00 83.38 265 GLY A C 1
ATOM 2110 O O . GLY A 1 265 ? -15.112 -8.035 20.762 1.00 83.38 265 GLY A O 1
ATOM 2111 N N . ALA A 1 266 ? -17.197 -7.618 21.491 1.00 85.75 266 ALA A N 1
ATOM 2112 C CA . ALA A 1 266 ? -17.739 -7.277 20.178 1.00 85.75 266 ALA A CA 1
ATOM 2113 C C . ALA A 1 266 ? -17.085 -6.016 19.588 1.00 85.75 266 ALA A C 1
ATOM 2115 O O . ALA A 1 266 ? -16.707 -6.011 18.418 1.00 85.75 266 ALA A O 1
ATOM 2116 N N . LEU A 1 267 ? -16.894 -4.962 20.390 1.00 83.50 267 LEU A N 1
ATOM 2117 C CA . LEU A 1 267 ? -16.195 -3.752 19.954 1.00 83.50 267 LEU A CA 1
ATOM 2118 C C . LEU A 1 267 ? -14.746 -4.062 19.561 1.00 83.50 267 LEU A C 1
ATOM 2120 O O . LEU A 1 267 ? -14.325 -3.685 18.471 1.00 83.50 267 LEU A O 1
ATOM 2124 N N . VAL A 1 268 ? -13.992 -4.780 20.397 1.00 83.75 268 VAL A N 1
ATOM 2125 C CA . VAL A 1 268 ? -12.598 -5.147 20.097 1.00 83.75 268 VAL A CA 1
ATOM 2126 C C . VAL A 1 268 ? -12.520 -6.001 18.831 1.00 83.75 268 VAL A C 1
ATOM 2128 O O . VAL A 1 268 ? -11.657 -5.746 17.995 1.00 83.75 268 VAL A O 1
ATOM 2131 N N . ALA A 1 269 ? -13.443 -6.946 18.634 1.00 83.38 269 ALA A N 1
ATOM 2132 C CA . ALA A 1 269 ? -13.513 -7.753 17.415 1.00 83.38 269 ALA A CA 1
ATOM 2133 C C . ALA A 1 269 ? -13.785 -6.918 16.150 1.00 83.38 269 ALA A C 1
ATOM 2135 O O . ALA A 1 269 ? -13.296 -7.265 15.079 1.00 83.38 269 ALA A O 1
ATOM 2136 N N . CYS A 1 270 ? -14.524 -5.812 16.265 1.00 80.81 270 CYS A N 1
ATOM 2137 C CA . CYS A 1 270 ? -14.753 -4.884 15.156 1.00 80.81 270 CYS A CA 1
ATOM 2138 C C . CYS A 1 270 ? -13.567 -3.942 14.887 1.00 80.81 270 CYS A C 1
ATOM 2140 O O . CYS A 1 270 ? -13.446 -3.437 13.774 1.00 80.81 270 CYS A O 1
ATOM 2142 N N . PHE A 1 271 ? -12.724 -3.660 15.888 1.00 79.38 271 PHE A N 1
ATOM 2143 C CA . PHE A 1 271 ? -11.629 -2.686 15.775 1.00 79.38 271 PHE A CA 1
ATOM 2144 C C . PHE A 1 271 ? -10.250 -3.300 15.504 1.00 79.38 271 PHE A C 1
ATOM 2146 O O . PHE A 1 271 ? -9.373 -2.594 15.004 1.00 79.38 271 PHE A O 1
ATOM 2153 N N . LEU A 1 272 ? -10.021 -4.567 15.855 1.00 80.19 272 LEU A N 1
ATOM 2154 C CA . LEU A 1 272 ? -8.739 -5.240 15.652 1.00 80.19 272 LEU A CA 1
ATOM 2155 C C . LEU A 1 272 ? -8.810 -6.199 14.462 1.00 80.19 272 LEU A C 1
ATOM 2157 O O . LEU A 1 272 ? -9.509 -7.209 14.505 1.00 80.19 272 LEU A O 1
ATOM 2161 N N . ASP A 1 273 ? -7.992 -5.927 13.447 1.00 80.50 273 ASP A N 1
ATOM 2162 C CA . ASP A 1 273 ? -7.860 -6.796 12.271 1.00 80.50 273 ASP A CA 1
ATOM 2163 C C . ASP A 1 273 ? -7.189 -8.143 12.599 1.00 80.50 273 ASP A C 1
ATOM 2165 O O . ASP A 1 273 ? -7.352 -9.124 11.874 1.00 80.50 273 ASP A O 1
ATOM 2169 N N . GLU A 1 274 ? -6.430 -8.216 13.698 1.00 81.69 274 GLU A N 1
ATOM 2170 C CA . GLU A 1 274 ? -5.672 -9.407 14.077 1.00 81.69 274 GLU A CA 1
ATOM 2171 C C . GLU A 1 274 ? -6.355 -10.186 15.209 1.00 81.69 274 GLU A C 1
ATOM 2173 O O . GLU A 1 274 ? -6.379 -9.775 16.373 1.00 81.69 274 GLU A O 1
ATOM 2178 N N . HIS A 1 275 ? -6.880 -11.366 14.866 1.00 81.19 275 HIS A N 1
ATOM 2179 C CA . HIS A 1 275 ? -7.689 -12.205 15.758 1.00 81.19 275 HIS A CA 1
ATOM 2180 C C . HIS A 1 275 ? -6.980 -12.604 17.065 1.00 81.19 275 HIS A C 1
ATOM 2182 O O . HIS A 1 275 ? -7.625 -12.739 18.105 1.00 81.19 275 HIS A O 1
ATOM 2188 N N . ILE A 1 276 ? -5.652 -12.769 17.039 1.00 81.88 276 ILE A N 1
ATOM 2189 C CA . ILE A 1 276 ? -4.862 -13.154 18.221 1.00 81.88 276 ILE A CA 1
ATOM 2190 C C . ILE A 1 276 ? -4.880 -12.034 19.266 1.00 81.88 276 ILE A C 1
ATOM 2192 O O . ILE A 1 276 ? -5.036 -12.290 20.463 1.00 81.88 276 ILE A O 1
ATOM 2196 N N . HIS A 1 277 ? -4.767 -10.786 18.813 1.00 83.25 277 HIS A N 1
ATOM 2197 C CA . HIS A 1 277 ? -4.807 -9.632 19.697 1.00 83.25 277 HIS A CA 1
ATOM 2198 C C . HIS A 1 277 ? -6.206 -9.445 20.301 1.00 83.25 277 HIS A C 1
ATOM 2200 O O . HIS A 1 277 ? -6.307 -9.189 21.499 1.00 83.25 277 HIS A O 1
ATOM 2206 N N . VAL A 1 278 ? -7.275 -9.693 19.532 1.00 83.69 278 VAL A N 1
ATOM 2207 C CA . VAL A 1 278 ? -8.662 -9.655 20.040 1.00 83.69 278 VAL A CA 1
ATOM 2208 C C . VAL A 1 278 ? -8.847 -10.631 21.199 1.00 83.69 278 VAL A C 1
ATOM 2210 O O . VAL A 1 278 ? -9.370 -10.259 22.253 1.00 83.69 278 VAL A O 1
ATOM 2213 N N . LEU A 1 279 ? -8.399 -11.877 21.022 1.00 86.88 279 LEU A N 1
ATOM 2214 C CA . LEU A 1 279 ? -8.588 -12.936 22.010 1.00 86.88 279 LEU A CA 1
ATOM 2215 C C . LEU A 1 279 ? -7.802 -12.654 23.295 1.00 86.88 279 LEU A C 1
ATOM 2217 O O . LEU A 1 279 ? -8.357 -12.766 24.386 1.00 86.88 279 LEU A O 1
ATOM 2221 N N . SER A 1 280 ? -6.543 -12.221 23.176 1.00 90.88 280 SER A N 1
ATOM 2222 C CA . SER A 1 280 ? -5.708 -11.887 24.334 1.00 90.88 280 SER A CA 1
ATOM 2223 C C . SER A 1 280 ? -6.250 -10.688 25.120 1.00 90.88 280 SER A C 1
ATOM 2225 O O . SER A 1 280 ? -6.364 -10.764 26.344 1.00 90.88 280 SER A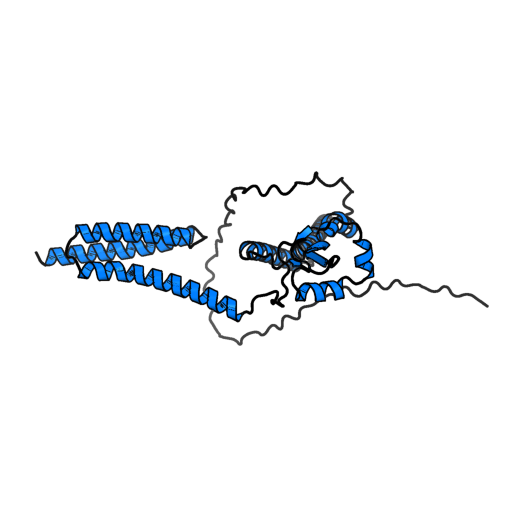 O 1
ATOM 2227 N N . THR A 1 281 ? -6.651 -9.607 24.441 1.00 85.75 281 THR A N 1
ATOM 2228 C CA . THR A 1 281 ? -7.200 -8.415 25.106 1.00 85.75 281 THR A CA 1
ATOM 2229 C C . THR A 1 281 ? -8.538 -8.709 25.784 1.00 85.75 281 THR A C 1
ATOM 2231 O O . THR A 1 281 ? -8.750 -8.294 26.923 1.00 85.75 281 THR A O 1
ATOM 2234 N N . THR A 1 282 ? -9.421 -9.466 25.128 1.00 87.62 282 THR A N 1
ATOM 2235 C CA . THR A 1 282 ? -10.726 -9.832 25.701 1.00 87.62 282 THR A CA 1
ATOM 2236 C C . THR A 1 282 ? -10.565 -10.758 26.908 1.00 87.62 282 THR A C 1
ATOM 2238 O O . THR A 1 282 ? -11.210 -10.539 27.930 1.00 87.62 282 THR A O 1
ATOM 2241 N N . ALA A 1 283 ? -9.666 -11.747 26.834 1.00 89.75 283 ALA A N 1
ATOM 2242 C CA . ALA A 1 283 ? -9.385 -12.654 27.947 1.00 89.75 283 ALA A CA 1
ATOM 2243 C C . ALA A 1 283 ? -8.800 -11.917 29.161 1.00 89.75 283 ALA A C 1
ATOM 2245 O O . ALA A 1 283 ? -9.248 -12.134 30.286 1.00 89.75 283 ALA A O 1
ATOM 2246 N N . ALA A 1 284 ? -7.843 -11.009 28.935 1.00 91.00 284 ALA A N 1
ATOM 2247 C CA . ALA A 1 284 ? -7.266 -10.191 29.998 1.00 91.00 284 ALA A CA 1
ATOM 2248 C C . ALA A 1 284 ? -8.333 -9.328 30.690 1.00 91.00 284 ALA A C 1
ATOM 2250 O O . ALA A 1 284 ? -8.387 -9.272 31.917 1.00 91.00 284 ALA A O 1
ATOM 2251 N N . TYR A 1 285 ? -9.221 -8.703 29.915 1.00 86.12 285 TYR A N 1
ATOM 2252 C CA . TYR A 1 285 ? -10.308 -7.889 30.456 1.00 86.12 285 TYR A CA 1
ATOM 2253 C C . TYR A 1 285 ? -11.337 -8.723 31.236 1.00 86.12 285 TYR A C 1
ATOM 2255 O O . TYR A 1 285 ? -11.714 -8.357 32.350 1.00 86.12 285 TYR A O 1
ATOM 2263 N N . ALA A 1 286 ? -11.742 -9.878 30.700 1.00 87.19 286 ALA A N 1
ATOM 2264 C CA . ALA A 1 286 ? -12.659 -10.793 31.376 1.00 87.19 286 ALA A CA 1
ATOM 2265 C C . ALA A 1 286 ? -12.093 -11.279 32.719 1.00 87.19 286 ALA A C 1
ATOM 2267 O O . ALA A 1 286 ? -12.814 -11.295 33.714 1.00 87.19 286 ALA A O 1
ATOM 2268 N N . ALA A 1 287 ? -10.798 -11.607 32.776 1.00 91.06 287 ALA A N 1
ATOM 2269 C CA . ALA A 1 287 ? -10.138 -12.022 34.011 1.00 91.06 287 ALA A CA 1
ATOM 2270 C C . ALA A 1 287 ? -10.205 -10.934 35.095 1.00 91.06 287 ALA A C 1
ATOM 2272 O O . ALA A 1 287 ? -10.562 -11.225 36.235 1.00 91.06 287 ALA A O 1
ATOM 2273 N N . VAL A 1 288 ? -9.924 -9.677 34.734 1.00 87.25 288 VAL A N 1
ATOM 2274 C CA . VAL A 1 288 ? -9.995 -8.544 35.669 1.00 87.25 288 VAL A CA 1
ATOM 2275 C C . VAL A 1 288 ? -11.411 -8.387 36.227 1.00 87.25 288 VAL A C 1
ATOM 2277 O O . VAL A 1 288 ? -11.578 -8.269 37.439 1.00 87.25 288 VAL A O 1
ATOM 2280 N N . LEU A 1 289 ? -12.439 -8.447 35.376 1.00 83.44 289 LEU A N 1
ATOM 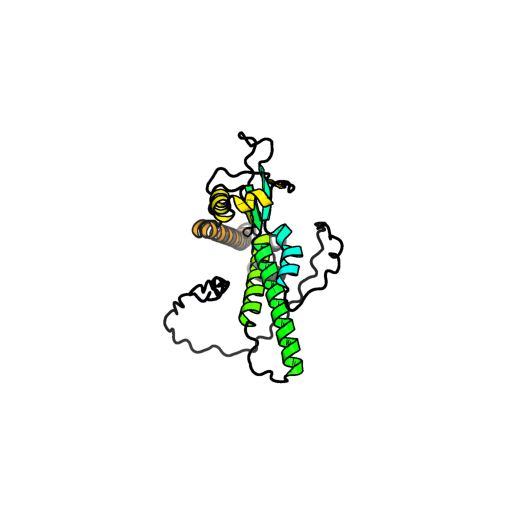2281 C CA . LEU A 1 289 ? -13.826 -8.320 35.829 1.00 83.44 289 LEU A CA 1
ATOM 2282 C C . LEU A 1 289 ? -14.275 -9.474 36.722 1.00 83.44 289 LEU A C 1
ATOM 2284 O O . LEU A 1 289 ? -14.920 -9.230 37.738 1.00 83.44 289 LEU A O 1
ATOM 2288 N N . VAL A 1 290 ? -13.904 -10.712 36.390 1.00 83.81 290 VAL A N 1
ATOM 2289 C CA . VAL A 1 290 ? -14.227 -11.879 37.222 1.00 83.81 290 VAL A CA 1
ATOM 2290 C C . VAL A 1 290 ? -13.601 -11.750 38.612 1.00 83.81 290 VAL A C 1
ATOM 2292 O O . VAL A 1 290 ? -14.276 -12.020 39.603 1.00 83.81 290 VAL A O 1
ATOM 2295 N N . VAL A 1 291 ? -12.352 -11.278 38.709 1.00 87.06 291 VAL A N 1
ATOM 2296 C CA . VAL A 1 291 ? -11.695 -11.028 40.003 1.00 87.06 291 VAL A CA 1
ATOM 2297 C C . VAL A 1 291 ? -12.446 -9.963 40.804 1.00 87.06 291 VAL A C 1
ATOM 2299 O O . VAL A 1 291 ? -12.726 -10.178 41.981 1.00 87.06 291 VAL A O 1
ATOM 2302 N N . PHE A 1 292 ? -12.836 -8.848 40.182 1.00 82.06 292 PHE A N 1
ATOM 2303 C CA . PHE A 1 292 ? -13.608 -7.807 40.870 1.00 82.06 292 PHE A CA 1
ATOM 2304 C C . PHE A 1 292 ? -14.961 -8.317 41.388 1.00 82.06 292 PHE A C 1
ATOM 2306 O O . PHE A 1 292 ? -15.336 -8.036 42.529 1.00 82.06 292 PHE A O 1
ATOM 2313 N N . VAL A 1 293 ? -15.682 -9.108 40.590 1.00 80.06 293 VAL A N 1
ATOM 2314 C CA . VAL A 1 293 ? -16.950 -9.730 41.012 1.00 80.06 293 VAL A CA 1
ATOM 2315 C C . VAL A 1 293 ? -16.736 -10.719 42.162 1.00 80.06 293 VAL A C 1
ATOM 2317 O O . VAL A 1 293 ? -17.537 -10.762 43.096 1.00 80.06 293 VAL A O 1
ATOM 2320 N N . GLY A 1 294 ? -15.642 -11.484 42.135 1.00 82.75 294 GLY A N 1
ATOM 2321 C CA . GLY A 1 294 ? -15.275 -12.389 43.224 1.00 82.75 294 GLY A CA 1
ATOM 2322 C C . GLY A 1 294 ? -15.050 -11.647 44.543 1.00 82.75 294 GLY A C 1
ATOM 2323 O O . GLY A 1 294 ? -15.700 -11.956 45.539 1.00 82.75 294 GLY A O 1
ATOM 2324 N N . LEU A 1 295 ? -14.207 -10.610 44.528 1.00 84.50 295 LEU A N 1
ATOM 2325 C CA . LEU A 1 295 ? -13.858 -9.838 45.728 1.00 84.50 295 LEU A CA 1
ATOM 2326 C C . LEU A 1 295 ? -15.065 -9.128 46.355 1.00 84.50 295 LEU A C 1
ATOM 2328 O O . LEU A 1 295 ? -15.195 -9.063 47.575 1.00 84.50 295 LEU A O 1
ATOM 2332 N N . THR A 1 296 ? -15.975 -8.612 45.533 1.00 78.88 296 THR A N 1
ATOM 2333 C CA . THR A 1 296 ? -17.202 -7.970 46.037 1.00 78.88 296 THR A CA 1
ATOM 2334 C C . THR A 1 296 ? -18.212 -8.956 46.602 1.00 78.88 296 THR A C 1
ATOM 2336 O O . THR A 1 296 ? -18.885 -8.645 47.582 1.00 78.88 296 THR A O 1
ATOM 2339 N N . SER A 1 297 ? -18.281 -10.165 46.043 1.00 79.19 297 SER A N 1
ATOM 2340 C CA . SER A 1 297 ? -19.118 -11.233 46.593 1.00 79.19 297 SER A CA 1
ATOM 2341 C C . SER A 1 297 ? -18.625 -11.680 47.972 1.00 79.19 297 SER A C 1
ATOM 2343 O O . SER A 1 297 ? -19.438 -11.946 48.855 1.00 79.19 297 SER A O 1
ATOM 2345 N N . GLU A 1 298 ? -17.306 -11.741 48.179 1.00 84.31 298 GLU A N 1
ATOM 2346 C CA . GLU A 1 298 ? -16.709 -12.045 49.487 1.00 84.31 298 GLU A CA 1
ATOM 2347 C C . GLU A 1 298 ? -16.947 -10.926 50.504 1.00 84.31 298 GLU A C 1
ATOM 2349 O O . GLU A 1 298 ? -17.347 -11.205 51.633 1.00 84.31 298 GLU A O 1
ATOM 2354 N N . ALA A 1 299 ? -16.766 -9.666 50.098 1.00 81.06 299 ALA A N 1
ATOM 2355 C CA . ALA A 1 299 ? -16.996 -8.513 50.964 1.00 81.06 299 ALA A CA 1
ATOM 2356 C C . ALA A 1 299 ? -18.445 -8.443 51.475 1.00 81.06 299 ALA A C 1
ATOM 2358 O O . ALA A 1 299 ? -18.656 -8.205 52.662 1.00 81.06 299 ALA A O 1
ATOM 2359 N N . ASN A 1 300 ? -19.430 -8.714 50.612 1.00 76.38 300 ASN A N 1
ATOM 2360 C CA . ASN A 1 300 ? -20.840 -8.731 51.010 1.00 76.38 300 ASN A CA 1
ATOM 2361 C C . ASN A 1 300 ? -21.150 -9.863 52.002 1.00 76.38 300 ASN A C 1
ATOM 2363 O O . ASN A 1 300 ? -21.876 -9.644 52.964 1.00 76.38 300 ASN A O 1
ATOM 2367 N N . ARG A 1 301 ? -20.560 -11.055 51.820 1.00 81.00 301 ARG A N 1
ATOM 2368 C CA . ARG A 1 301 ? -20.739 -12.183 52.754 1.00 81.00 301 ARG A CA 1
ATOM 2369 C C . ARG A 1 301 ? -20.139 -11.936 54.135 1.00 81.00 301 ARG A C 1
ATOM 2371 O O . ARG A 1 301 ? -20.565 -12.568 55.086 1.00 81.00 301 ARG A O 1
ATOM 2378 N N . ALA A 1 302 ? -19.132 -11.072 54.247 1.00 82.81 302 ALA A N 1
ATOM 2379 C CA . ALA A 1 302 ? -18.507 -10.749 55.527 1.00 82.81 302 ALA A CA 1
ATOM 2380 C C . ALA A 1 302 ? -19.318 -9.745 56.372 1.00 82.81 302 ALA A C 1
ATOM 2382 O O . ALA A 1 302 ? -18.969 -9.516 57.529 1.00 82.81 302 ALA A O 1
ATOM 2383 N N . GLN A 1 303 ? -20.346 -9.110 55.796 1.00 73.19 303 GLN A N 1
ATOM 2384 C CA . GLN A 1 303 ? -21.216 -8.153 56.492 1.00 73.19 303 GLN A CA 1
ATOM 2385 C C . GLN A 1 303 ? -22.521 -8.771 57.016 1.00 73.19 303 GLN A C 1
ATOM 2387 O O . GLN A 1 303 ? -23.196 -8.124 57.819 1.00 73.19 303 GLN A O 1
ATOM 2392 N N . GLU A 1 304 ? -22.866 -9.980 56.566 1.00 67.12 304 GLU A N 1
ATOM 2393 C CA . GLU A 1 304 ? -23.977 -10.794 57.085 1.00 67.12 304 GLU A CA 1
ATOM 2394 C C . GLU A 1 304 ? -23.538 -11.629 58.296 1.00 67.12 304 GLU A C 1
ATOM 2396 O O . GLU A 1 304 ? -24.346 -11.730 59.249 1.00 67.12 304 GLU A O 1
#

Foldseek 3Di:
DDDDDDPPPPDPPDDPPPPPPPPCPPPDDDPDDDDDDDPPPPPPPDPPPPDDPPPPPPPDDDPDCPPCPLVCNVVVLCVPLVVVQKAKADEDPVPDPDPDPIFIKGQQLSVLVSVLVNLVSLVVVVVVVCVVPVDPPPDSVCPVVNVVSVVVNVVQVVVCVVDPDRLRMQTCLAVVSRVVRPVPCDDVNVVVCPPDDHHYDHHRDPDRDDSDPDPVVVVVVVVVVVVVVVVVVVCLVVVLVVVVVVDLDLVSSVVVLVVSLVVVLVVLVVVDPDPVVSVVVSVVSNVVSVVVSVVSVVVVVVVD

Sequence (304 aa):
MANQPVDEEAGIGPALSYQIQRTNSRPSNRKGTPPPRDELNIPIQRRPARAAGSARSSIQDPPNDDELDVDRPEKWIWTHYGQHLVTKVKPWPFMSSKQGEESFEVNLAEVQRMYLVQLRIRLARHIGQWEKTGELHRLIPGSTDAVQGLQDYDDMDKRNQQSSSDPFRMTGGKKLDRIILEAAIGEATQRQFRGRHARDVRKWDSHMSAVVPSRTENRYRNLLSRLLVSAVGAGFLIGPMSLMILETGLYVALISTTVFVTIFGALVACFLDEHIHVLSTTAAYAAVLVVFVGLTSEANRAQE